Protein AF-A0A1X7SNG4-F1 (afdb_monomer_lite)

Secondary structure (DSSP, 8-state):
-------------------------PPPP------------------------------------------------------------EEEEEETTEEEEEE--SHHHHHHHHHHTTT-HHHHHHHHHH-TTTHHHHHHHHHHHHHHHHHHHHHS--GGG---HHHHHT--HHHHHHHHHHH-HHHHHHHHHHH--SS--TTHHHHHHHHHHHHHHHH-TT--HHHHHHHHHHHHTT--HHHHHHHGGGTSS--HHHHHHHHHHHHTTTTHHHHHHHHHHHHHHHHH-GGGGG--

Sequence (296 aa):
MIPSTYCIDSSIDSTHTPVTDDAVIPPSPYMISSTNFIDSSISSNTSCYTSTPTPIASVVPALSVCSQLLSCDSSVSANMAQSNVSPTVTVVRRSTKRTDVMNIHTPSRKRALSSFSRGNDMTAIRECFQNQKIRPNIIRKVGQLIRKEIKALSSSNSILKSKSSADLKQFRWNAIYDDLRDKAPFFLSIMESATKTRATRKNTCAVICLCTTILLKYRYRELNFVQKIISLILYASHASKEVFSRLMPLELVVSRSTVISLVDEFGKDHDALVKTWQSNITNSLALINPRFHLVL

Organism: Amphimedon queenslandica (NCBI:txid400682)

Radius of gyration: 34.71 Å; chains: 1; bounding box: 89×83×90 Å

pLDDT: mean 71.65, std 25.87, range [26.05, 96.62]

Foldseek 3Di:
DDDDDDDDDDDDDDDDDDDDDDDDDDDDDDDDDDDDDDDDDDDDDDDDDDDDDDDDDDDDDDDDDDDDDDDDDDDDDDDDDDDPPLDWDWDFDDDPVDTDIDTPPDPLCSQLVVCVVVVNNVRNVVSQCVDPVRVVVVVVVLVVLQVVLLVQCVVDPALLLDPDPVSLVVDDLVSLLVSCCVRPVSVLVVLCVVQDDPDDDPCSSVVSSQVVLLVSCVVPVSSLSQQLSVQLVCVVVVHDQVVQVVCVVSSNHDHVVVNVVSVVVVCPCVCVVVVVVVVVVVVVVCVVDVVVPPPD

Structure (mmCIF, N/CA/C/O backbone):
data_AF-A0A1X7SNG4-F1
#
_entry.id   AF-A0A1X7SNG4-F1
#
loop_
_atom_site.group_PDB
_atom_site.id
_atom_site.type_symbol
_atom_site.label_atom_id
_atom_site.label_alt_id
_atom_site.label_comp_id
_atom_site.label_asym_id
_atom_site.label_entity_id
_atom_site.label_seq_id
_atom_site.pdbx_PDB_ins_code
_atom_site.Cartn_x
_atom_site.Cartn_y
_atom_site.Cartn_z
_atom_site.occupancy
_atom_site.B_iso_or_equiv
_atom_site.auth_seq_id
_atom_site.auth_comp_id
_atom_site.auth_asym_id
_atom_site.auth_atom_id
_atom_site.pdbx_PDB_model_num
ATOM 1 N N . MET A 1 1 ? 4.606 44.992 41.885 1.00 46.81 1 MET A N 1
ATOM 2 C CA . MET A 1 1 ? 5.583 45.124 40.779 1.00 46.81 1 MET A CA 1
ATOM 3 C C . MET A 1 1 ? 4.872 44.857 39.460 1.00 46.81 1 MET A C 1
ATOM 5 O O . MET A 1 1 ? 3.935 44.071 39.450 1.00 46.81 1 MET A O 1
ATOM 9 N N . ILE A 1 2 ? 5.273 45.566 38.405 1.00 33.44 2 ILE A N 1
ATOM 10 C CA . ILE A 1 2 ? 4.671 45.685 37.058 1.00 33.44 2 ILE A CA 1
ATOM 11 C C . ILE A 1 2 ? 5.868 45.921 36.099 1.00 33.44 2 ILE A C 1
ATOM 13 O O . ILE A 1 2 ? 6.792 46.592 36.571 1.00 33.44 2 ILE A O 1
ATOM 17 N N . PRO A 1 3 ? 5.909 45.498 34.808 1.00 56.47 3 PRO A N 1
ATOM 18 C CA . PRO A 1 3 ? 5.082 44.540 34.039 1.00 56.47 3 PRO A CA 1
ATOM 19 C C . PRO A 1 3 ? 5.895 43.490 33.216 1.00 56.47 3 PRO A C 1
ATOM 21 O O . PRO A 1 3 ? 7.121 43.552 33.166 1.00 56.47 3 PRO A O 1
ATOM 24 N N . SER A 1 4 ? 5.197 42.582 32.505 1.00 36.56 4 SER A N 1
ATOM 25 C CA . SER A 1 4 ? 5.548 41.949 31.195 1.00 36.56 4 SER A CA 1
ATOM 26 C C . SER A 1 4 ? 4.396 41.002 30.766 1.00 36.56 4 SER A C 1
ATOM 28 O O . SER A 1 4 ? 3.980 40.212 31.609 1.00 36.56 4 SER A O 1
ATOM 30 N N . THR A 1 5 ? 3.776 40.935 29.571 1.00 41.03 5 THR A N 1
ATOM 31 C CA . THR A 1 5 ? 3.735 41.746 28.318 1.00 41.03 5 THR A CA 1
ATOM 32 C C . THR A 1 5 ? 5.031 41.905 27.509 1.00 41.03 5 THR A C 1
ATOM 34 O O . THR A 1 5 ? 6.037 42.280 28.091 1.00 41.03 5 THR A O 1
ATOM 37 N N . TYR A 1 6 ? 5.084 41.715 26.177 1.00 36.56 6 TYR A N 1
ATOM 38 C CA . TYR A 1 6 ? 4.094 41.294 25.150 1.00 36.56 6 TYR A CA 1
ATOM 39 C C . TYR A 1 6 ? 4.810 40.535 24.002 1.00 36.56 6 TYR A C 1
ATOM 41 O O . TYR A 1 6 ? 6.029 40.621 23.908 1.00 36.56 6 TYR A O 1
ATOM 49 N N . CYS A 1 7 ? 4.057 39.845 23.125 1.00 32.41 7 CYS A N 1
ATOM 50 C CA . CYS A 1 7 ? 4.212 39.918 21.653 1.00 32.41 7 CYS A CA 1
ATOM 51 C C . CYS A 1 7 ? 3.196 39.016 20.918 1.00 32.41 7 CYS A C 1
ATOM 53 O O . CYS A 1 7 ? 3.381 37.806 20.803 1.00 32.41 7 CYS A O 1
ATOM 55 N N . ILE A 1 8 ? 2.149 39.632 20.372 1.00 40.66 8 ILE A N 1
ATOM 56 C CA . ILE A 1 8 ? 1.436 39.180 19.170 1.00 40.66 8 ILE A CA 1
ATOM 57 C C . ILE A 1 8 ? 1.372 40.426 18.300 1.00 40.66 8 ILE A C 1
ATOM 59 O O . ILE A 1 8 ? 0.939 41.456 18.807 1.00 40.66 8 ILE A O 1
ATOM 63 N N . ASP A 1 9 ? 1.753 40.337 17.029 1.00 32.66 9 ASP A N 1
ATOM 64 C CA . ASP A 1 9 ? 1.303 41.334 16.066 1.00 32.66 9 ASP A CA 1
ATOM 65 C C . ASP A 1 9 ? 1.227 40.776 14.645 1.00 32.66 9 ASP A C 1
ATOM 67 O O . ASP A 1 9 ? 1.947 39.844 14.277 1.00 32.66 9 ASP A O 1
ATOM 71 N N . SER A 1 10 ? 0.309 41.335 13.863 1.00 38.06 10 SER A N 1
ATOM 72 C CA . SER A 1 10 ? 0.067 40.960 12.471 1.00 38.06 10 SER A CA 1
ATOM 73 C C . SER A 1 10 ? -0.681 42.083 11.764 1.00 38.06 10 SER A C 1
ATOM 75 O O . SER A 1 10 ? -1.818 42.387 12.127 1.00 38.06 10 SER A O 1
ATOM 77 N N . SER A 1 11 ? -0.081 42.676 10.734 1.00 34.94 11 SER A N 1
ATOM 78 C CA . SER A 1 11 ? -0.757 43.628 9.849 1.00 34.94 11 SER A CA 1
ATOM 79 C C . SER A 1 11 ? -0.100 43.688 8.473 1.00 34.94 11 SER A C 1
ATOM 81 O O . SER A 1 11 ? 1.038 43.261 8.282 1.00 34.94 11 SER A O 1
ATOM 83 N N . ILE A 1 12 ? -0.877 44.182 7.515 1.00 39.88 12 ILE A N 1
ATOM 84 C CA . ILE A 1 12 ? -0.602 44.269 6.081 1.00 39.88 12 ILE A CA 1
ATOM 85 C C . ILE A 1 12 ? -0.999 45.699 5.676 1.00 39.88 12 ILE A C 1
ATOM 87 O O . ILE A 1 12 ? -2.091 46.115 6.053 1.00 39.88 12 ILE A O 1
ATOM 91 N N . ASP A 1 13 ? -0.142 46.464 4.986 1.00 33.81 13 ASP A N 1
ATOM 92 C CA . ASP A 1 13 ? -0.270 46.761 3.538 1.00 33.81 13 ASP A CA 1
ATOM 93 C C . ASP A 1 13 ? 0.614 47.945 3.054 1.00 33.81 13 ASP A C 1
ATOM 95 O O . ASP A 1 13 ? 0.958 48.846 3.811 1.00 33.81 13 ASP A O 1
ATOM 99 N N . SER A 1 14 ? 0.904 47.945 1.747 1.00 36.47 14 SER A N 1
ATOM 100 C CA . SER A 1 14 ? 1.142 49.082 0.832 1.00 36.47 14 SER A CA 1
ATOM 101 C C . SER A 1 14 ? 2.141 50.217 1.163 1.00 36.47 14 SER A C 1
ATOM 103 O O . SER A 1 14 ? 1.908 51.021 2.060 1.00 36.47 14 SER A O 1
ATOM 105 N N . THR A 1 15 ? 3.134 50.440 0.276 1.00 34.66 15 THR A N 1
ATOM 106 C CA . THR A 1 15 ? 3.262 51.696 -0.529 1.00 34.66 15 THR A CA 1
ATOM 107 C C . THR A 1 15 ? 4.381 51.676 -1.607 1.00 34.66 15 THR A C 1
ATOM 109 O O . THR A 1 15 ? 5.566 51.674 -1.310 1.00 34.66 15 THR A O 1
ATOM 112 N N . HIS A 1 16 ? 3.966 51.696 -2.881 1.00 32.09 16 HIS A N 1
ATOM 113 C CA . HIS A 1 16 ? 4.491 52.466 -4.036 1.00 32.09 16 HIS A CA 1
ATOM 114 C C . HIS A 1 16 ? 6.012 52.768 -4.292 1.00 32.09 16 HIS A C 1
ATOM 116 O O . HIS A 1 16 ? 6.534 53.749 -3.778 1.00 32.09 16 HIS A O 1
ATOM 122 N N . THR A 1 17 ? 6.571 52.136 -5.356 1.00 34.34 17 THR A N 1
ATOM 123 C CA . THR A 1 17 ? 7.351 52.729 -6.512 1.00 34.34 17 THR A CA 1
ATOM 124 C C . THR A 1 17 ? 8.714 53.465 -6.330 1.00 34.34 17 THR A C 1
ATOM 126 O O . THR A 1 17 ? 8.984 53.933 -5.232 1.00 34.34 17 THR A O 1
ATOM 129 N N . PRO A 1 18 ? 9.522 53.747 -7.405 1.00 44.16 18 PRO A N 1
ATOM 130 C CA . PRO A 1 18 ? 9.640 53.166 -8.778 1.00 44.16 18 PRO A CA 1
ATOM 131 C C . PRO A 1 18 ? 11.115 52.983 -9.311 1.00 44.16 18 PRO A C 1
ATOM 133 O O . PRO A 1 18 ? 12.071 53.203 -8.579 1.00 44.16 18 PRO A O 1
ATOM 136 N N . VAL A 1 19 ? 11.260 52.721 -10.632 1.00 35.59 19 VAL A N 1
ATOM 137 C CA . VAL A 1 19 ? 12.435 52.952 -11.540 1.00 35.59 19 VAL A CA 1
ATOM 138 C C . VAL A 1 19 ? 13.465 51.804 -11.750 1.00 35.59 19 VAL A C 1
ATOM 140 O O . VAL A 1 19 ? 13.604 50.907 -10.932 1.00 35.59 19 VAL A O 1
ATOM 143 N N . THR A 1 20 ? 14.052 51.848 -12.957 1.00 35.25 20 THR A N 1
ATOM 144 C CA . THR A 1 20 ? 14.817 50.941 -13.856 1.00 35.25 20 THR A CA 1
ATOM 145 C C . THR A 1 20 ? 16.095 50.272 -13.270 1.00 35.25 20 THR A C 1
ATOM 147 O O . THR A 1 20 ? 16.438 50.521 -12.122 1.00 35.25 20 THR A O 1
ATOM 150 N N . ASP A 1 21 ? 16.776 49.290 -13.897 1.00 33.88 21 ASP A N 1
ATOM 151 C CA . ASP A 1 21 ? 17.427 49.272 -15.236 1.00 33.88 21 ASP A CA 1
ATOM 152 C C . ASP A 1 21 ? 17.464 47.901 -15.960 1.00 33.88 21 ASP A C 1
ATOM 154 O O . ASP A 1 21 ? 17.181 46.847 -15.389 1.00 33.88 21 ASP A O 1
ATOM 158 N N . ASP A 1 22 ? 17.822 47.945 -17.252 1.00 34.44 22 ASP A N 1
ATOM 159 C CA . ASP A 1 22 ? 17.910 46.815 -18.188 1.00 34.44 22 ASP A CA 1
ATOM 160 C C . ASP A 1 22 ? 19.100 45.862 -17.955 1.00 34.44 22 ASP A C 1
ATOM 162 O O . ASP A 1 22 ? 20.226 46.279 -17.682 1.00 34.44 22 ASP A O 1
ATOM 166 N N . ALA A 1 23 ? 18.883 44.567 -18.216 1.00 38.81 23 ALA A N 1
ATOM 167 C CA . ALA A 1 23 ? 19.946 43.564 -18.343 1.00 38.81 23 ALA A CA 1
ATOM 168 C C . ALA A 1 23 ? 19.611 42.526 -19.435 1.00 38.81 23 ALA A C 1
ATOM 170 O O . ALA A 1 23 ? 18.948 41.517 -19.191 1.00 38.81 23 ALA A O 1
ATOM 171 N N . VAL A 1 24 ? 20.079 42.774 -20.663 1.00 44.06 24 VAL A N 1
ATOM 172 C CA . VAL A 1 24 ? 19.885 41.881 -21.820 1.00 44.06 24 VAL A CA 1
ATOM 173 C C . VAL A 1 24 ? 20.758 40.626 -21.699 1.00 44.06 24 VAL A C 1
ATOM 175 O O . VAL A 1 24 ? 21.979 40.727 -21.594 1.00 44.06 24 VAL A O 1
ATOM 178 N N . ILE A 1 25 ? 20.151 39.438 -21.801 1.00 43.16 25 ILE A N 1
ATOM 179 C CA . ILE A 1 25 ? 20.848 38.144 -21.931 1.00 43.16 25 ILE A CA 1
ATOM 180 C C . ILE A 1 25 ? 20.212 37.356 -23.103 1.00 43.16 25 ILE A C 1
ATOM 182 O O . ILE A 1 25 ? 18.984 37.308 -23.194 1.00 43.16 25 ILE A O 1
ATOM 186 N N . PRO A 1 26 ? 21.007 36.792 -24.040 1.00 55.50 26 PRO A N 1
ATOM 187 C CA . PRO A 1 26 ? 20.518 36.330 -25.347 1.00 55.50 26 PRO A CA 1
ATOM 188 C C . PRO A 1 26 ? 19.789 34.967 -25.335 1.00 55.50 26 PRO A C 1
ATOM 190 O O . PRO A 1 26 ? 19.957 34.173 -24.407 1.00 55.50 26 PRO A O 1
ATOM 193 N N . PRO A 1 27 ? 19.002 34.658 -26.389 1.00 44.41 27 PRO A N 1
ATOM 194 C CA . PRO A 1 27 ? 18.243 33.413 -26.498 1.00 44.41 27 PRO A CA 1
ATOM 195 C C . PRO A 1 27 ? 19.115 32.180 -26.784 1.00 44.41 27 PRO A C 1
ATOM 197 O O . PRO A 1 27 ? 20.125 32.243 -27.484 1.00 44.41 27 PRO A O 1
ATOM 200 N N . SER A 1 28 ? 18.655 31.022 -26.302 1.00 40.22 28 SER A N 1
ATOM 201 C CA . SER A 1 28 ? 19.253 29.715 -26.594 1.00 40.22 28 SER A CA 1
ATOM 202 C C . SER A 1 28 ? 18.961 29.268 -28.034 1.00 40.22 28 SER A C 1
ATOM 204 O O . SER A 1 28 ? 17.788 29.198 -28.411 1.00 40.22 28 SER A O 1
ATOM 206 N N . PRO A 1 29 ? 19.966 28.840 -28.816 1.00 46.16 29 PRO A N 1
ATOM 207 C CA . PRO A 1 29 ? 19.733 28.003 -29.983 1.00 46.16 29 PRO A CA 1
ATOM 208 C C . PRO A 1 29 ? 19.466 26.555 -29.542 1.00 46.16 29 PRO A C 1
ATOM 210 O O . PRO A 1 29 ? 20.166 26.034 -28.680 1.00 46.16 29 PRO A O 1
ATOM 213 N N . TYR A 1 30 ? 18.430 25.927 -30.101 1.00 44.03 30 TYR A N 1
ATOM 214 C CA . TYR A 1 30 ? 18.489 24.632 -30.805 1.00 44.03 30 TYR A CA 1
ATOM 215 C C . TYR A 1 30 ? 17.067 24.167 -31.146 1.00 44.03 30 TYR A C 1
ATOM 217 O O . TYR A 1 30 ? 16.412 23.446 -30.397 1.00 44.03 30 TYR A O 1
ATOM 225 N N . MET A 1 31 ? 16.596 24.586 -32.322 1.00 33.78 31 MET A N 1
ATOM 226 C CA . MET A 1 31 ? 15.463 23.951 -32.993 1.00 33.78 31 MET A CA 1
ATOM 227 C C . MET A 1 31 ? 15.898 22.583 -33.526 1.00 33.78 31 MET A C 1
ATOM 229 O O . MET A 1 31 ? 16.783 22.522 -34.375 1.00 33.78 31 MET A O 1
ATOM 233 N N . ILE A 1 32 ? 15.216 21.512 -33.120 1.00 37.44 32 ILE A N 1
ATOM 234 C CA . ILE A 1 32 ? 15.014 20.339 -33.979 1.00 37.44 32 ILE A CA 1
ATOM 235 C C . ILE A 1 32 ? 13.522 20.017 -33.939 1.00 37.44 32 ILE A C 1
ATOM 237 O O . ILE A 1 32 ? 12.986 19.635 -32.902 1.00 37.44 32 ILE A O 1
ATOM 241 N N . SER A 1 33 ? 12.856 20.206 -35.076 1.00 31.88 33 SER A N 1
ATOM 242 C CA . SER A 1 33 ? 11.474 19.784 -35.284 1.00 31.88 33 SER A CA 1
ATOM 243 C C . SER A 1 33 ? 11.464 18.406 -35.936 1.00 31.88 33 SER A C 1
ATOM 245 O O . SER A 1 33 ? 12.112 18.221 -36.964 1.00 31.88 33 SER A O 1
ATOM 247 N N . SER A 1 34 ? 10.694 17.480 -35.367 1.00 32.62 34 SER A N 1
ATOM 248 C CA . SER A 1 34 ? 10.270 16.235 -36.014 1.00 32.62 34 SER A CA 1
ATOM 249 C C . SER A 1 34 ? 8.825 15.958 -35.609 1.00 32.62 34 SER A C 1
ATOM 251 O O . SER A 1 34 ? 8.517 15.854 -34.423 1.00 32.62 34 SER A O 1
ATOM 253 N N . THR A 1 35 ? 7.934 15.893 -36.594 1.00 35.06 35 THR A N 1
ATOM 254 C CA . THR A 1 35 ? 6.488 15.700 -36.412 1.00 35.06 35 THR A CA 1
ATOM 255 C C . THR A 1 35 ? 6.101 14.213 -36.434 1.00 35.06 35 THR A C 1
ATOM 257 O O . THR A 1 35 ? 6.964 13.343 -36.520 1.00 35.06 35 THR A O 1
ATOM 260 N N . ASN A 1 36 ? 4.785 13.949 -36.445 1.00 34.47 36 ASN A N 1
ATOM 261 C CA . ASN A 1 36 ? 4.114 12.650 -36.632 1.00 34.47 36 ASN A CA 1
ATOM 262 C C . ASN A 1 36 ? 3.916 11.907 -35.291 1.00 34.47 36 ASN A C 1
ATOM 264 O O . ASN A 1 36 ? 4.833 11.271 -34.787 1.00 34.47 36 ASN A O 1
ATOM 268 N N . PHE A 1 37 ? 2.798 12.050 -34.567 1.00 28.73 37 PHE A N 1
ATOM 269 C CA . PHE A 1 37 ? 1.370 11.986 -34.948 1.00 28.73 37 PHE A CA 1
ATOM 270 C C . PHE A 1 37 ? 0.901 10.555 -35.271 1.00 28.73 37 PHE A C 1
ATOM 272 O O . PHE A 1 37 ? 0.967 10.116 -36.416 1.00 28.73 37 PHE A O 1
ATOM 279 N N . ILE A 1 38 ? 0.359 9.869 -34.259 1.00 34.81 38 ILE A N 1
ATOM 280 C CA . ILE A 1 38 ? -0.672 8.832 -34.415 1.00 34.81 38 ILE A CA 1
ATOM 281 C C . ILE A 1 38 ? -1.750 9.100 -33.360 1.00 34.81 38 ILE A C 1
ATOM 283 O O . ILE A 1 38 ? -1.487 9.021 -32.160 1.00 34.81 38 ILE A O 1
ATOM 287 N N . ASP A 1 39 ? -2.963 9.399 -33.819 1.00 28.78 39 ASP A N 1
ATOM 288 C CA . ASP A 1 39 ? -4.169 9.404 -32.992 1.00 28.78 39 ASP A CA 1
ATOM 289 C C . ASP A 1 39 ? -4.585 7.968 -32.634 1.00 28.78 39 ASP A C 1
ATOM 291 O O . ASP A 1 39 ? -4.575 7.074 -33.480 1.00 28.78 39 ASP A O 1
ATOM 295 N N . SER A 1 40 ? -5.033 7.747 -31.397 1.00 33.00 40 SER A N 1
ATOM 296 C CA . SER A 1 40 ? -5.878 6.588 -31.059 1.00 33.00 40 SER A CA 1
ATOM 297 C C . SER A 1 40 ? -6.891 6.965 -29.978 1.00 33.00 40 SER A C 1
ATOM 299 O O . SER A 1 40 ? -6.707 6.805 -28.773 1.00 33.00 40 SER A O 1
ATOM 30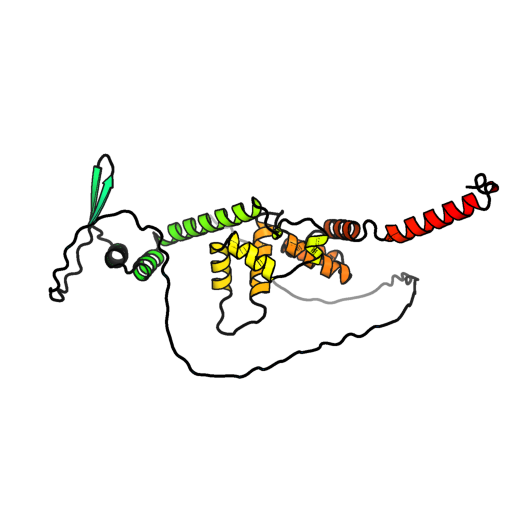1 N N . SER A 1 41 ? -7.973 7.529 -30.496 1.00 30.30 41 SER A N 1
ATOM 302 C CA . SER A 1 41 ? -9.218 7.933 -29.857 1.00 30.30 41 SER A CA 1
ATOM 303 C C . SER A 1 41 ? -9.756 7.018 -28.747 1.00 30.30 41 SER A C 1
ATOM 305 O O . SER A 1 41 ? -9.687 5.789 -28.779 1.00 30.30 41 SER A O 1
ATOM 307 N N . ILE A 1 42 ? -10.419 7.666 -27.786 1.00 34.06 42 ILE A N 1
ATOM 308 C CA . ILE A 1 42 ? -11.292 7.040 -26.788 1.00 34.06 42 ILE A CA 1
ATOM 309 C C . ILE A 1 42 ? -12.371 6.209 -27.500 1.00 34.06 42 ILE A C 1
ATOM 311 O O . ILE A 1 42 ? -13.122 6.751 -28.308 1.00 34.06 42 ILE A O 1
ATOM 315 N N . SER A 1 43 ? -12.522 4.934 -27.127 1.00 28.89 43 SER A N 1
ATOM 316 C CA . SER A 1 43 ? -13.684 4.120 -27.505 1.00 28.89 43 SER A CA 1
ATOM 317 C C . SER A 1 43 ? -14.413 3.589 -26.271 1.00 28.89 43 SER A C 1
ATOM 319 O O . SER A 1 43 ? -13.842 2.904 -25.419 1.00 28.89 43 SER A O 1
ATOM 321 N N . SER A 1 44 ? -15.694 3.935 -26.161 1.00 30.78 44 SER A N 1
ATOM 322 C CA . SER A 1 44 ? -16.573 3.565 -25.054 1.00 30.78 44 SER A CA 1
ATOM 323 C C . SER A 1 44 ? -17.436 2.351 -25.407 1.00 30.78 44 SER A C 1
ATOM 325 O O . SER A 1 44 ? -18.541 2.505 -25.931 1.00 30.78 44 SER A O 1
ATOM 327 N N . ASN A 1 45 ? -16.982 1.145 -25.060 1.00 29.12 45 ASN A N 1
ATOM 328 C CA . ASN A 1 45 ? -17.799 -0.061 -25.214 1.00 29.12 45 ASN A CA 1
ATOM 329 C C . ASN A 1 45 ? -18.849 -0.180 -24.100 1.00 29.12 45 ASN A C 1
ATOM 331 O O . ASN A 1 45 ? -18.632 -0.795 -23.056 1.00 29.12 45 ASN A O 1
ATOM 335 N N . THR A 1 46 ? -20.021 0.394 -24.367 1.00 28.94 46 THR A N 1
ATOM 336 C CA . THR A 1 46 ? -21.268 0.040 -23.680 1.00 28.94 46 THR A CA 1
ATOM 337 C C . THR A 1 46 ? -21.814 -1.233 -24.324 1.00 28.94 46 THR A C 1
ATOM 339 O O . THR A 1 46 ? -22.074 -1.239 -25.523 1.00 28.94 46 THR A O 1
ATOM 342 N N . SER A 1 47 ? -22.007 -2.305 -23.555 1.00 29.34 47 SER A N 1
ATOM 343 C CA . SER A 1 47 ? -22.687 -3.515 -24.031 1.00 29.34 47 SER A CA 1
ATOM 344 C C . SER A 1 47 ? -23.730 -3.938 -23.005 1.00 29.34 47 SER A C 1
ATOM 346 O O . SER A 1 47 ? -23.402 -4.279 -21.869 1.00 29.34 47 SER A O 1
ATOM 348 N N . CYS A 1 48 ? -24.997 -3.840 -23.398 1.00 26.20 48 CYS A N 1
ATOM 349 C CA . CYS A 1 48 ? -26.140 -4.197 -22.571 1.00 26.20 48 CYS A CA 1
ATOM 350 C C . CYS A 1 48 ? -26.550 -5.639 -22.870 1.00 26.20 48 CYS A C 1
ATOM 352 O O . CYS A 1 48 ? -26.796 -5.967 -24.027 1.00 26.20 48 CYS A O 1
ATOM 354 N N . TYR A 1 49 ? -26.725 -6.458 -21.833 1.00 29.33 49 TYR A N 1
ATOM 355 C CA . TYR A 1 49 ? -27.462 -7.715 -21.935 1.00 29.33 49 TYR A CA 1
ATOM 356 C C . TYR A 1 49 ? -28.535 -7.766 -20.853 1.00 29.33 49 TYR A C 1
ATOM 358 O O . TYR A 1 49 ? -28.245 -7.716 -19.659 1.00 29.33 49 TYR A O 1
ATOM 366 N N . THR A 1 50 ? -29.788 -7.834 -21.295 1.00 26.95 50 THR A N 1
ATOM 367 C CA . THR A 1 50 ? -30.983 -7.934 -20.456 1.00 26.95 50 THR A CA 1
ATOM 368 C C . THR A 1 50 ? -31.648 -9.283 -20.685 1.00 26.95 50 THR A C 1
ATOM 370 O O . THR A 1 50 ? -32.197 -9.516 -21.761 1.00 26.95 50 THR A O 1
ATOM 373 N N . SER A 1 51 ? -31.649 -10.151 -19.676 1.00 28.62 51 SER A N 1
ATOM 374 C CA . SER A 1 51 ? -32.485 -11.353 -19.661 1.00 28.62 51 SER A CA 1
ATOM 375 C C . SER A 1 51 ? -32.849 -11.765 -18.231 1.00 28.62 51 SER A C 1
ATOM 377 O O . SER A 1 51 ? -32.014 -11.822 -17.330 1.00 28.62 51 SER A O 1
ATOM 379 N N . THR A 1 52 ? -34.137 -12.024 -18.037 1.00 30.80 52 THR A N 1
ATOM 380 C CA . THR A 1 52 ? -34.820 -12.421 -16.797 1.00 30.80 52 THR A CA 1
ATOM 381 C C . THR A 1 52 ? -36.125 -13.131 -17.198 1.00 30.80 52 THR A C 1
ATOM 383 O O . THR A 1 52 ? -36.603 -12.881 -18.306 1.00 30.80 52 THR A O 1
ATOM 386 N N . PRO A 1 53 ? -36.800 -13.904 -16.320 1.00 45.19 53 PRO A N 1
ATOM 387 C CA . PRO A 1 53 ? -36.346 -14.582 -15.092 1.00 45.19 53 PRO A CA 1
ATOM 388 C C . PRO A 1 53 ? -36.846 -16.064 -15.013 1.00 45.19 53 PRO A C 1
ATOM 390 O O . PRO A 1 53 ? -37.255 -16.644 -16.013 1.00 45.19 53 PRO A O 1
ATOM 393 N N . THR A 1 54 ? -36.941 -16.613 -13.786 1.00 33.28 54 THR A N 1
ATOM 394 C CA . THR A 1 54 ? -37.717 -17.817 -13.358 1.00 33.28 54 THR A CA 1
ATOM 395 C C . THR A 1 54 ? -36.951 -19.182 -13.384 1.00 33.28 54 THR A C 1
ATOM 397 O O . THR A 1 54 ? -35.812 -19.191 -13.842 1.00 33.28 54 THR A O 1
ATOM 400 N N . PRO A 1 55 ? -37.394 -20.251 -12.661 1.00 38.00 55 PRO A N 1
ATOM 401 C CA . PRO A 1 55 ? -36.718 -20.628 -11.400 1.00 38.00 55 PRO A CA 1
ATOM 402 C C . PRO A 1 55 ? -36.596 -22.166 -11.135 1.00 38.00 55 PRO A C 1
ATOM 404 O O . PRO A 1 55 ? -36.792 -22.963 -12.044 1.00 38.00 55 PRO A O 1
ATOM 407 N N . ILE A 1 56 ? -36.394 -22.545 -9.852 1.00 27.27 56 ILE A N 1
ATOM 408 C CA . ILE A 1 56 ? -36.649 -23.851 -9.162 1.00 27.27 56 ILE A CA 1
ATOM 409 C C . ILE A 1 56 ? -35.392 -24.626 -8.691 1.00 27.27 56 ILE A C 1
ATOM 411 O O . ILE A 1 56 ? -34.413 -24.731 -9.414 1.00 27.27 56 ILE A O 1
ATOM 415 N N . ALA A 1 57 ? -35.499 -25.192 -7.471 1.00 26.05 57 ALA A N 1
ATOM 416 C CA . ALA A 1 57 ? -34.604 -26.128 -6.752 1.00 26.05 57 ALA A CA 1
ATOM 417 C C . ALA A 1 57 ? -33.145 -25.658 -6.497 1.00 26.05 57 ALA A C 1
ATOM 419 O O . ALA A 1 57 ? -32.436 -25.240 -7.396 1.00 26.05 57 ALA A O 1
ATOM 420 N N . SER A 1 58 ? -32.629 -25.589 -5.263 1.00 27.44 58 SER A N 1
ATOM 421 C CA . SER A 1 58 ? -32.557 -26.587 -4.172 1.00 27.44 58 SER A CA 1
ATOM 422 C C . SER A 1 58 ? -31.555 -27.722 -4.418 1.00 27.44 58 SER A C 1
ATOM 424 O O . SER A 1 58 ? -31.881 -28.694 -5.088 1.00 27.44 58 SER A O 1
ATOM 426 N N . VAL A 1 59 ? -30.373 -27.609 -3.798 1.00 29.88 59 VAL A N 1
ATOM 427 C CA . VAL A 1 59 ? -29.659 -28.664 -3.043 1.00 29.88 59 VAL A CA 1
ATOM 428 C C . VAL A 1 59 ? -28.500 -28.001 -2.278 1.00 29.88 59 VAL A C 1
ATOM 430 O O . VAL A 1 59 ? -27.868 -27.077 -2.786 1.00 29.88 59 VAL A O 1
ATOM 433 N N . VAL A 1 60 ? -28.220 -28.459 -1.053 1.00 33.47 60 VAL A N 1
ATOM 434 C CA . VAL A 1 60 ? -27.092 -28.000 -0.219 1.00 33.47 60 VAL A CA 1
ATOM 435 C C . VAL A 1 60 ? -26.252 -29.207 0.209 1.00 33.47 60 VAL A C 1
ATOM 437 O O . VAL A 1 60 ? -26.810 -30.130 0.800 1.00 33.47 60 VAL A O 1
ATOM 440 N N . PRO A 1 61 ? -24.924 -29.195 0.002 1.00 34.81 61 PRO A N 1
ATOM 441 C CA . PRO A 1 61 ? -23.984 -30.033 0.741 1.00 34.81 61 PRO A CA 1
ATOM 442 C C . PRO A 1 61 ? -23.312 -29.233 1.874 1.00 34.81 61 PRO A C 1
ATOM 444 O O . PRO A 1 61 ? -22.928 -28.078 1.691 1.00 34.81 61 PRO A O 1
ATOM 447 N N . ALA A 1 62 ? -23.155 -29.844 3.051 1.00 26.53 62 ALA A N 1
ATOM 448 C CA . ALA A 1 62 ? -22.607 -29.191 4.242 1.00 26.53 62 ALA A CA 1
ATOM 449 C C . ALA A 1 62 ? -21.189 -29.679 4.596 1.00 26.53 62 ALA A C 1
ATOM 451 O O . ALA A 1 62 ? -20.928 -30.879 4.634 1.00 26.53 62 ALA A O 1
ATOM 452 N N . LEU A 1 63 ? -20.307 -28.737 4.947 1.00 26.72 63 LEU A N 1
ATOM 453 C CA . LEU A 1 63 ? -19.010 -28.942 5.609 1.00 26.72 63 LEU A CA 1
ATOM 454 C C . LEU A 1 63 ? -18.888 -27.818 6.660 1.00 26.72 63 LEU A C 1
ATOM 456 O O . LEU A 1 63 ? -18.814 -26.655 6.281 1.00 26.72 63 LEU A O 1
ATOM 460 N N . SER A 1 64 ? -19.058 -28.019 7.971 1.00 28.28 64 SER A N 1
ATOM 461 C CA . SER A 1 64 ? -18.535 -29.048 8.891 1.00 28.28 64 SER A CA 1
ATOM 462 C C . SER A 1 64 ? -17.048 -28.868 9.226 1.00 28.28 64 SER A C 1
ATOM 464 O O . SER A 1 64 ? -16.189 -29.569 8.698 1.00 28.28 64 SER A O 1
ATOM 466 N N . VAL A 1 65 ? -16.754 -27.930 10.139 1.00 28.42 65 VAL A N 1
ATOM 467 C CA . VAL A 1 65 ? -15.501 -27.875 10.916 1.00 28.42 65 VAL A CA 1
ATOM 468 C C . VAL A 1 65 ? -15.828 -27.516 12.373 1.00 28.42 65 VAL A C 1
ATOM 470 O O . VAL A 1 65 ? -16.642 -26.636 12.638 1.00 28.42 65 VAL A O 1
ATOM 473 N N . CYS A 1 66 ? -15.201 -28.240 13.300 1.00 26.20 66 CYS A N 1
ATOM 474 C CA . CYS A 1 66 ? -15.453 -28.317 14.741 1.00 26.20 66 CYS A CA 1
ATOM 475 C C . CYS A 1 66 ? -15.742 -27.013 15.515 1.00 26.20 66 CYS A C 1
ATOM 477 O O . CYS A 1 66 ? -14.943 -26.078 15.508 1.00 26.20 66 CYS A O 1
ATOM 479 N N . SER A 1 67 ? -16.766 -27.082 16.375 1.00 28.70 67 SER A N 1
ATOM 480 C CA . SER A 1 67 ? -16.915 -26.247 17.577 1.00 28.70 67 SER A CA 1
ATOM 481 C C . SER A 1 67 ? -16.645 -27.084 18.834 1.00 28.70 67 SER A C 1
ATOM 483 O O . SER A 1 67 ? -17.430 -27.970 19.164 1.00 28.70 67 SER A O 1
ATOM 485 N N . GLN A 1 68 ? -15.551 -26.801 19.546 1.00 29.83 68 GLN A N 1
ATOM 486 C CA . GLN A 1 68 ? -15.188 -27.376 20.853 1.00 29.83 68 GLN A CA 1
ATOM 487 C C . GLN A 1 68 ? -14.362 -26.332 21.636 1.00 29.83 68 GLN A C 1
ATOM 489 O O . GLN A 1 68 ? -13.516 -25.677 21.035 1.00 29.83 68 GLN A O 1
ATOM 494 N N . LEU A 1 69 ? -14.521 -26.097 22.944 1.00 29.39 69 LEU A N 1
ATOM 495 C CA . LEU A 1 69 ? -15.533 -26.552 23.909 1.00 29.39 69 LEU A CA 1
ATOM 496 C C . LEU A 1 69 ? -16.049 -25.349 24.718 1.00 29.39 69 LEU A C 1
ATOM 498 O O . LEU A 1 69 ? -15.289 -24.413 24.959 1.00 29.39 69 LEU A O 1
ATOM 502 N N . LEU A 1 70 ? -17.273 -25.452 25.249 1.00 29.92 70 LEU A N 1
ATOM 503 C CA . LEU A 1 70 ? -17.601 -25.087 26.639 1.00 29.92 70 LEU A CA 1
ATOM 504 C C . LEU A 1 70 ? -19.030 -25.552 26.962 1.00 29.92 70 LEU A C 1
ATOM 506 O O . LEU A 1 70 ? -20.003 -24.896 26.596 1.00 29.92 70 LEU A O 1
ATOM 510 N N . SER A 1 71 ? -19.155 -26.704 27.623 1.00 26.97 71 SER A N 1
ATOM 511 C CA . SER A 1 71 ? -20.451 -27.241 28.049 1.00 26.97 71 SER A CA 1
ATOM 512 C C . SER A 1 71 ? -21.009 -26.429 29.217 1.00 26.97 71 SER A C 1
ATOM 514 O O . SER A 1 71 ? -20.396 -26.369 30.282 1.00 26.97 71 SER A O 1
ATOM 516 N N . CYS A 1 72 ? -22.183 -25.836 29.016 1.00 28.55 72 CYS A N 1
ATOM 517 C CA . CYS A 1 72 ? -22.962 -25.154 30.044 1.00 28.55 72 CYS A CA 1
ATOM 518 C C . CYS A 1 72 ? -24.407 -25.653 29.957 1.00 28.55 72 CYS A C 1
ATOM 520 O O . CYS A 1 72 ? -25.226 -25.047 29.264 1.00 28.55 72 CYS A O 1
ATOM 522 N N . ASP A 1 73 ? -24.716 -26.761 30.630 1.00 28.19 73 ASP A N 1
ATOM 523 C CA . ASP A 1 73 ? -26.088 -27.261 30.698 1.00 28.19 73 ASP A CA 1
ATOM 524 C C . ASP A 1 73 ? -27.003 -26.220 31.352 1.00 28.19 73 ASP A C 1
ATOM 526 O O . ASP A 1 73 ? -26.726 -25.680 32.426 1.00 28.19 73 ASP A O 1
ATOM 530 N N . SER A 1 74 ? -28.095 -25.893 30.670 1.00 31.89 74 SER A N 1
ATOM 531 C CA . SER A 1 74 ? -29.134 -24.981 31.148 1.00 31.89 74 SER A CA 1
ATOM 532 C C . SER A 1 74 ? -30.424 -25.322 30.417 1.00 31.89 74 SER A C 1
ATOM 534 O O . SER A 1 74 ? -30.692 -24.829 29.321 1.00 31.89 74 SER A O 1
ATOM 536 N N . SER A 1 75 ? -31.198 -26.228 31.011 1.00 31.19 75 SER A N 1
ATOM 537 C CA . SER A 1 75 ? -32.490 -26.662 30.491 1.00 31.19 75 SER A CA 1
ATOM 538 C C . SER A 1 75 ? -33.451 -25.477 30.377 1.00 31.19 75 SER A C 1
ATOM 540 O O . SER A 1 75 ? -33.695 -24.742 31.335 1.00 31.19 75 SER A O 1
ATOM 542 N N . VAL A 1 76 ? -34.011 -25.283 29.182 1.00 34.84 76 VAL A N 1
ATOM 543 C CA . VAL A 1 76 ? -34.986 -24.218 28.936 1.00 34.84 76 VAL A CA 1
ATOM 544 C C . VAL A 1 76 ? -36.327 -24.623 29.539 1.00 34.84 76 VAL A C 1
ATOM 546 O O . VAL A 1 76 ? -37.012 -25.491 29.007 1.00 34.84 76 VAL A O 1
ATOM 549 N N . SER A 1 77 ? -36.729 -23.940 30.609 1.00 29.42 77 SER A N 1
ATOM 550 C CA . SER A 1 77 ? -38.137 -23.826 30.988 1.00 29.42 77 SER A CA 1
ATOM 551 C C . SER A 1 77 ? -38.605 -22.411 30.663 1.00 29.42 77 SER A C 1
ATOM 553 O O . SER A 1 77 ? -38.150 -21.435 31.261 1.00 29.42 77 SER A O 1
ATOM 555 N N . ALA A 1 78 ? -39.467 -22.286 29.657 1.00 42.78 78 ALA A N 1
ATOM 556 C CA . ALA A 1 78 ? -40.043 -21.008 29.267 1.00 42.78 78 ALA A CA 1
ATOM 557 C C . ALA A 1 78 ? -41.270 -20.712 30.137 1.00 42.78 78 ALA A C 1
ATOM 559 O O . ALA A 1 78 ? -42.242 -21.453 30.054 1.00 42.78 78 ALA A O 1
ATOM 560 N N . ASN A 1 79 ? -41.201 -19.652 30.956 1.00 40.62 79 ASN A N 1
ATOM 561 C CA . ASN A 1 79 ? -42.311 -18.801 31.431 1.00 40.62 79 ASN A CA 1
ATOM 562 C C . ASN A 1 79 ? -41.867 -17.984 32.660 1.00 40.62 79 ASN A C 1
ATOM 564 O O . ASN A 1 79 ? -41.830 -18.510 33.767 1.00 40.62 79 ASN A O 1
ATOM 568 N N . MET A 1 80 ? -41.614 -16.681 32.499 1.00 34.16 80 MET A N 1
ATOM 569 C CA . MET A 1 80 ? -41.736 -15.702 33.592 1.00 34.16 80 MET A CA 1
ATOM 570 C C . MET A 1 80 ? -42.187 -14.346 33.043 1.00 34.16 80 MET A C 1
ATOM 572 O O . MET A 1 80 ? -41.803 -13.944 31.945 1.00 34.16 80 MET A O 1
ATOM 576 N N . ALA A 1 81 ? -43.008 -13.644 33.825 1.00 34.22 81 ALA A N 1
ATOM 577 C CA . ALA A 1 81 ? -43.536 -12.329 33.483 1.00 34.22 81 ALA A CA 1
ATOM 578 C C . ALA A 1 81 ? -42.443 -11.244 33.433 1.00 34.22 81 ALA A C 1
ATOM 580 O O . ALA A 1 81 ? -41.374 -11.373 34.034 1.00 34.22 81 ALA A O 1
ATOM 581 N N . GLN A 1 82 ? -42.746 -10.130 32.760 1.00 36.25 82 GLN A N 1
ATOM 582 C CA . GLN A 1 82 ? -41.895 -8.939 32.735 1.00 36.25 82 GLN A CA 1
ATOM 583 C C . GLN A 1 82 ? -41.867 -8.260 34.115 1.00 36.25 82 GLN A C 1
ATOM 585 O O . GLN A 1 82 ? -42.646 -7.349 34.391 1.00 36.25 82 GLN A O 1
ATOM 590 N N . SER A 1 83 ? -40.959 -8.682 34.996 1.00 37.78 83 SER A N 1
ATOM 591 C CA . SER A 1 83 ? -40.660 -7.915 36.205 1.00 37.78 83 SER A CA 1
ATOM 592 C C . SER A 1 83 ? -39.790 -6.705 35.844 1.00 37.78 83 SER A C 1
ATOM 594 O O . SER A 1 83 ? -38.770 -6.819 35.163 1.00 37.78 83 SER A O 1
ATOM 596 N N . ASN A 1 84 ? -40.166 -5.519 36.327 1.00 39.69 84 ASN A N 1
ATOM 597 C CA . ASN A 1 84 ? -39.431 -4.271 36.070 1.00 39.69 84 ASN A CA 1
ATOM 598 C C . ASN A 1 84 ? -38.106 -4.159 36.864 1.00 39.69 84 ASN A C 1
ATOM 600 O O . ASN A 1 84 ? -37.496 -3.092 36.947 1.00 39.69 84 ASN A O 1
ATOM 604 N N . VAL A 1 85 ? -37.634 -5.262 37.455 1.00 49.44 85 VAL A N 1
ATOM 605 C CA . VAL A 1 85 ? -36.429 -5.311 38.288 1.00 49.44 85 VAL A CA 1
ATOM 606 C C . VAL A 1 85 ? -35.207 -5.528 37.397 1.00 49.44 85 VAL A C 1
ATOM 608 O O . VAL A 1 85 ? -34.895 -6.643 36.990 1.00 49.44 85 VAL A O 1
ATOM 611 N N . SER A 1 86 ? -34.492 -4.441 37.090 1.00 46.69 86 SER A N 1
ATOM 612 C CA . SER A 1 86 ? -33.251 -4.473 36.300 1.00 46.69 86 SER A CA 1
ATOM 613 C C . SER A 1 86 ? -32.238 -5.466 36.909 1.00 46.69 86 SER A C 1
ATOM 615 O O . SER A 1 86 ? -31.667 -5.154 37.961 1.00 46.69 86 SER A O 1
ATOM 617 N N . PRO A 1 87 ? -31.953 -6.623 36.274 1.00 56.03 87 PRO A N 1
ATOM 618 C CA . PRO A 1 87 ? -31.287 -7.748 36.932 1.00 56.03 87 PRO A CA 1
ATOM 619 C C . PRO A 1 87 ? -29.887 -7.380 37.426 1.00 56.03 87 PRO A C 1
ATOM 621 O O . PRO A 1 87 ? -29.128 -6.711 36.722 1.00 56.03 87 PRO A O 1
ATOM 624 N N . THR A 1 88 ? -29.542 -7.783 38.648 1.00 57.91 88 THR A N 1
ATOM 625 C CA . THR A 1 88 ? -28.224 -7.520 39.245 1.00 57.91 88 THR A CA 1
ATOM 626 C C . THR A 1 88 ? -27.151 -8.312 38.507 1.00 57.91 88 THR A C 1
ATOM 628 O O . THR A 1 88 ? -27.194 -9.537 38.472 1.00 57.91 88 THR A O 1
ATOM 631 N N . VAL A 1 89 ? -26.183 -7.609 37.913 1.00 61.69 89 VAL A N 1
ATOM 632 C CA . VAL A 1 89 ? -25.107 -8.229 37.132 1.00 61.69 89 VAL A CA 1
ATOM 633 C C . VAL A 1 89 ? -23.853 -8.346 37.997 1.00 61.69 89 VAL A C 1
ATOM 635 O O . VAL A 1 89 ? -23.108 -7.378 38.179 1.00 61.69 89 VAL A O 1
ATOM 638 N N . THR A 1 90 ? -23.639 -9.542 38.536 1.00 66.62 90 THR A N 1
ATOM 639 C CA . THR A 1 90 ? -22.422 -9.966 39.235 1.00 66.62 90 THR A CA 1
ATOM 640 C C . THR A 1 90 ? -21.374 -10.451 38.235 1.00 66.62 90 THR A C 1
ATOM 642 O O . THR A 1 90 ? -21.644 -11.312 37.402 1.00 66.62 90 THR A O 1
ATOM 645 N N . VAL A 1 91 ? -20.142 -9.942 38.329 1.00 66.75 91 VAL A N 1
ATOM 646 C CA . VAL A 1 91 ? -18.990 -10.516 37.616 1.00 66.75 91 VAL A CA 1
ATOM 647 C C . VAL A 1 91 ? -18.191 -11.371 38.584 1.00 66.75 91 VAL A C 1
ATOM 649 O O . VAL A 1 91 ? -17.524 -10.852 39.475 1.00 66.75 91 VAL A O 1
ATOM 652 N N . VAL A 1 92 ? -18.236 -12.687 38.382 1.00 68.69 92 VAL A N 1
ATOM 653 C CA . VAL A 1 92 ? -17.413 -13.652 39.119 1.00 68.69 92 VAL A CA 1
ATOM 654 C C . VAL A 1 92 ? -16.113 -13.880 38.350 1.00 68.69 92 VAL A C 1
ATOM 656 O O . VAL A 1 92 ? -16.055 -14.664 37.404 1.00 68.69 92 VAL A O 1
ATOM 659 N N . ARG A 1 93 ? -15.040 -13.202 38.757 1.00 57.06 93 ARG A N 1
ATOM 660 C CA . ARG A 1 93 ? -13.696 -13.421 38.224 1.00 57.06 93 ARG A CA 1
ATOM 661 C C . ARG A 1 93 ? -13.029 -14.562 38.992 1.00 57.06 93 ARG A C 1
ATOM 663 O O . ARG A 1 93 ? -12.482 -14.359 40.074 1.00 57.06 93 ARG A O 1
ATOM 670 N N . ARG A 1 94 ? -13.046 -15.769 38.423 1.00 51.41 94 ARG A N 1
ATOM 671 C CA . ARG A 1 94 ? -12.234 -16.891 38.923 1.00 51.41 94 ARG A CA 1
ATOM 672 C C . ARG A 1 94 ? -10.776 -16.724 38.484 1.00 51.41 94 ARG A C 1
ATOM 674 O O . ARG A 1 94 ? -10.493 -16.462 37.318 1.00 51.41 94 ARG A O 1
ATOM 681 N N . SER A 1 95 ? -9.861 -16.878 39.432 1.00 60.28 95 SER A N 1
ATOM 682 C CA . SER A 1 95 ? -8.412 -16.981 39.246 1.00 60.28 95 SER A CA 1
ATOM 683 C C . SER A 1 95 ? -7.917 -18.206 40.016 1.00 60.28 95 SER A C 1
ATOM 685 O O . SER A 1 95 ? -8.516 -18.576 41.024 1.00 60.28 95 SER A O 1
ATOM 687 N N . THR A 1 96 ? -6.804 -18.811 39.598 1.00 65.50 96 THR A N 1
ATOM 688 C CA . THR A 1 96 ? -6.258 -20.058 40.180 1.00 65.50 96 THR A CA 1
ATOM 689 C C . THR A 1 96 ? -5.906 -19.977 41.670 1.00 65.50 96 THR A C 1
ATOM 691 O O . THR A 1 96 ? -5.657 -21.006 42.287 1.00 65.50 96 THR A O 1
ATOM 694 N N . LYS A 1 97 ? -5.893 -18.774 42.262 1.00 64.44 97 LYS A N 1
ATOM 695 C CA . LYS A 1 97 ? -5.676 -18.544 43.703 1.00 64.44 97 LYS A CA 1
ATOM 696 C C . LYS A 1 97 ? -6.784 -17.740 44.401 1.00 64.44 97 LYS A C 1
ATOM 698 O O . LYS A 1 97 ? -6.666 -17.484 45.596 1.00 64.44 97 LYS A O 1
ATOM 703 N N . ARG A 1 98 ? -7.821 -17.267 43.690 1.00 53.62 98 ARG A N 1
ATOM 704 C CA . ARG A 1 98 ? -8.894 -16.447 44.291 1.00 53.62 98 ARG A CA 1
ATOM 705 C C . ARG A 1 98 ? -10.131 -16.346 43.397 1.00 53.62 98 ARG A C 1
ATOM 707 O O . ARG A 1 98 ? -10.008 -16.110 42.197 1.00 53.62 98 ARG A O 1
ATOM 714 N N . THR A 1 99 ? -11.310 -16.420 44.004 1.00 61.00 99 THR A N 1
ATOM 715 C CA . THR A 1 99 ? -12.574 -15.999 43.383 1.00 61.00 99 THR A CA 1
ATOM 716 C C . THR A 1 99 ? -12.864 -14.568 43.819 1.00 61.00 99 THR A C 1
ATOM 718 O O . THR A 1 99 ? -12.878 -14.291 45.015 1.00 61.00 99 THR A O 1
ATOM 721 N N . ASP A 1 100 ? -13.071 -13.666 42.866 1.00 59.72 100 ASP A N 1
ATOM 722 C CA . ASP A 1 100 ? -13.324 -12.244 43.112 1.00 59.72 100 ASP A CA 1
ATOM 723 C C . ASP A 1 100 ? -14.682 -11.867 42.498 1.00 59.72 100 ASP A C 1
ATOM 725 O O . ASP A 1 100 ? -14.898 -12.057 41.298 1.00 59.72 100 ASP A O 1
ATOM 729 N N . VAL A 1 101 ? -15.634 -11.427 43.326 1.00 60.91 101 VAL A N 1
ATOM 730 C CA . VAL A 1 101 ? -17.036 -11.199 42.930 1.00 60.91 101 VAL A CA 1
ATOM 731 C C . VAL A 1 101 ? -17.321 -9.704 42.937 1.00 60.91 101 VAL A C 1
ATOM 733 O O . VAL A 1 101 ? -17.566 -9.103 43.980 1.00 60.91 101 VAL A O 1
ATOM 736 N N . MET A 1 102 ? -17.308 -9.096 41.753 1.00 62.03 102 MET A N 1
ATOM 737 C CA . MET A 1 102 ? -17.544 -7.665 41.588 1.00 62.03 102 MET A CA 1
ATOM 738 C C . MET A 1 102 ? -18.994 -7.385 41.191 1.00 62.03 102 MET A C 1
ATOM 740 O O . MET A 1 102 ? -19.431 -7.722 40.088 1.00 62.03 102 MET A O 1
ATOM 744 N N . ASN A 1 103 ? -19.726 -6.699 42.068 1.00 60.66 103 ASN A N 1
ATOM 745 C CA . ASN A 1 103 ? -21.016 -6.100 41.737 1.00 60.66 103 ASN A CA 1
ATOM 746 C C . ASN A 1 103 ? -20.813 -4.904 40.794 1.00 60.66 103 ASN A C 1
ATOM 748 O O . ASN A 1 103 ? -20.101 -3.949 41.118 1.00 60.66 103 ASN A O 1
ATOM 752 N N . ILE A 1 104 ? -21.452 -4.918 39.619 1.00 63.66 104 ILE A N 1
ATOM 753 C CA . ILE A 1 104 ? -21.381 -3.777 38.701 1.00 63.66 104 ILE A CA 1
ATOM 754 C C . ILE A 1 104 ? -22.390 -2.697 39.113 1.00 63.66 104 ILE A C 1
ATOM 756 O O . ILE A 1 104 ? -23.527 -2.664 38.644 1.00 63.66 104 ILE A O 1
ATOM 760 N N . HIS A 1 105 ? -21.935 -1.755 39.939 1.00 61.22 105 HIS A N 1
ATOM 761 C CA . HIS A 1 105 ? -22.733 -0.592 40.348 1.00 61.22 105 HIS A CA 1
ATOM 762 C C . HIS A 1 105 ? -22.835 0.510 39.272 1.00 61.22 105 HIS A C 1
ATOM 764 O O . HIS A 1 105 ? -23.742 1.333 39.322 1.00 61.22 105 HIS A O 1
ATOM 770 N N . THR A 1 106 ? -21.929 0.559 38.284 1.00 70.12 106 THR A N 1
ATOM 771 C CA . THR A 1 106 ? -21.931 1.619 37.252 1.00 70.12 106 THR A CA 1
ATOM 772 C C . THR A 1 106 ? -22.926 1.308 36.121 1.00 70.12 106 THR A C 1
ATOM 774 O O . THR A 1 106 ? -22.724 0.302 35.431 1.00 70.12 106 THR A O 1
ATOM 777 N N . PRO A 1 107 ? -23.934 2.163 35.833 1.00 72.69 107 PRO A N 1
ATOM 778 C CA . PRO A 1 107 ? -25.002 1.845 34.879 1.00 72.69 107 PRO A CA 1
ATOM 779 C C . PRO A 1 107 ? -24.524 1.414 33.486 1.00 72.69 107 PRO A C 1
ATOM 781 O O . PRO A 1 107 ? -24.976 0.389 32.988 1.00 72.69 107 PRO A O 1
ATOM 784 N N . SER A 1 108 ? -23.561 2.118 32.879 1.00 70.75 108 SER A N 1
ATOM 785 C CA . SER A 1 108 ? -23.054 1.790 31.531 1.00 70.75 108 SER A CA 1
ATOM 786 C C . SER A 1 108 ? -22.332 0.437 31.483 1.00 70.75 108 SER A C 1
ATOM 788 O O . SER A 1 108 ? -22.440 -0.303 30.511 1.00 70.75 108 SER A O 1
ATOM 790 N N . ARG A 1 109 ? -21.611 0.068 32.555 1.00 74.56 109 ARG A N 1
ATOM 791 C CA . ARG A 1 109 ? -21.005 -1.270 32.661 1.00 74.56 109 ARG A CA 1
ATOM 792 C C . ARG A 1 109 ? -22.081 -2.341 32.857 1.00 74.56 109 ARG A C 1
ATOM 794 O O . ARG A 1 109 ? -21.970 -3.408 32.262 1.00 74.56 109 ARG A O 1
ATOM 801 N N . LYS A 1 110 ? -23.124 -2.053 33.652 1.00 80.12 110 LYS A N 1
ATOM 802 C CA . LYS A 1 110 ? -24.245 -2.976 33.889 1.00 80.12 110 LYS A CA 1
ATOM 803 C C . LYS A 1 110 ? -24.997 -3.248 32.584 1.00 80.12 110 LYS A C 1
ATOM 805 O O . LYS A 1 110 ? -25.261 -4.404 32.278 1.00 80.12 110 LYS A O 1
ATOM 810 N N . ARG A 1 111 ? -25.268 -2.208 31.785 1.00 78.44 111 ARG A N 1
ATOM 811 C CA . ARG A 1 111 ? -25.862 -2.329 30.443 1.00 78.44 111 ARG A CA 1
ATOM 812 C C . ARG A 1 111 ? -24.983 -3.144 29.503 1.00 78.44 111 ARG A C 1
ATOM 814 O O . ARG A 1 111 ? -25.448 -4.170 29.027 1.00 78.44 111 ARG A O 1
ATOM 821 N N . ALA A 1 112 ? -23.722 -2.749 29.303 1.00 80.56 112 ALA A N 1
ATOM 822 C CA . ALA A 1 112 ? -22.804 -3.450 28.404 1.00 80.56 112 ALA A CA 1
ATOM 823 C C . ALA A 1 112 ? -22.731 -4.956 28.702 1.00 80.56 112 ALA A C 1
ATOM 825 O O . ALA A 1 112 ? -22.867 -5.777 27.797 1.00 80.56 112 ALA A O 1
ATOM 826 N N . LEU A 1 113 ? -22.571 -5.322 29.979 1.00 82.69 113 LEU A N 1
ATOM 827 C CA . LEU A 1 113 ? -22.421 -6.720 30.372 1.00 82.69 113 LEU A CA 1
ATOM 828 C C . LEU A 1 113 ? -23.760 -7.481 30.393 1.00 82.69 113 LEU A C 1
ATOM 830 O O . LEU A 1 113 ? -23.769 -8.669 30.095 1.00 82.69 113 LEU A O 1
ATOM 834 N N . SER A 1 114 ? -24.887 -6.801 30.646 1.00 82.38 114 SER A N 1
ATOM 835 C CA . SER A 1 114 ? -26.237 -7.372 30.493 1.00 82.38 114 SER A CA 1
ATOM 836 C C . SER A 1 114 ? -26.616 -7.608 29.026 1.00 82.38 114 SER A C 1
ATOM 838 O O . SER A 1 114 ? -27.305 -8.576 28.720 1.00 82.38 114 SER A O 1
ATOM 840 N N . SER A 1 115 ? -26.160 -6.758 28.100 1.00 83.62 115 SER A N 1
ATOM 841 C CA . SER A 1 115 ? -26.303 -6.993 26.658 1.00 83.62 115 SER A CA 1
ATOM 842 C C . SER A 1 115 ? -25.448 -8.174 26.201 1.00 83.62 115 SER A C 1
ATOM 844 O O . SER A 1 115 ? -25.943 -9.025 25.468 1.00 83.62 115 SER A O 1
ATOM 846 N N . PHE A 1 116 ? -24.206 -8.266 26.688 1.00 85.50 116 PHE A N 1
ATOM 847 C CA . PHE A 1 116 ? -23.298 -9.378 26.395 1.00 85.50 116 PHE A CA 1
ATOM 848 C C . PHE A 1 116 ? -23.844 -10.716 26.920 1.00 85.50 116 PHE A C 1
ATOM 850 O O . PHE A 1 116 ? -23.955 -11.677 26.168 1.00 85.50 116 PHE A O 1
ATOM 857 N N . SER A 1 117 ? -24.323 -10.765 28.170 1.00 83.00 117 SER A N 1
ATOM 858 C CA . SER A 1 117 ? -24.948 -11.969 28.747 1.00 83.00 117 SER A CA 1
ATOM 859 C C . SER A 1 117 ? -26.295 -12.350 28.111 1.00 83.00 117 SER A C 1
ATOM 861 O O . SER A 1 117 ? -26.881 -13.358 28.489 1.00 83.00 117 SER A O 1
ATOM 863 N N . ARG A 1 118 ? -26.817 -11.532 27.188 1.00 87.44 118 ARG A N 1
ATOM 864 C CA . ARG A 1 118 ? -28.014 -11.794 26.370 1.00 87.44 118 ARG A CA 1
ATOM 865 C C . ARG A 1 118 ? -27.663 -12.077 24.898 1.00 87.44 118 ARG A C 1
ATOM 867 O O . ARG A 1 118 ? -28.553 -12.038 24.055 1.00 87.44 118 ARG A O 1
ATOM 874 N N . GLY A 1 119 ? -26.384 -12.290 24.573 1.00 86.25 119 GLY A N 1
ATOM 875 C CA . GLY A 1 119 ? -25.906 -12.543 23.206 1.00 86.25 119 GLY A CA 1
ATOM 876 C C . GLY A 1 119 ? -25.992 -11.339 22.258 1.00 86.25 119 GLY A C 1
ATOM 877 O O . GLY A 1 119 ? -25.869 -11.498 21.048 1.00 86.25 119 GLY A O 1
ATOM 878 N N . ASN A 1 120 ? -26.222 -10.123 22.769 1.00 89.81 120 ASN A N 1
ATOM 879 C CA . ASN A 1 120 ? -26.346 -8.917 21.948 1.00 89.81 120 ASN A CA 1
ATOM 880 C C . ASN A 1 120 ? -25.026 -8.131 21.925 1.00 89.81 120 ASN A C 1
ATOM 882 O O . ASN A 1 120 ? -24.907 -7.025 22.471 1.00 89.81 120 ASN A O 1
ATOM 886 N N . ASP A 1 121 ? -24.027 -8.729 21.276 1.00 89.81 121 ASP A N 1
ATOM 887 C CA . ASP A 1 121 ? -22.655 -8.216 21.208 1.00 89.81 121 ASP A CA 1
ATOM 888 C C . ASP A 1 121 ? -22.578 -6.808 20.619 1.00 89.81 121 ASP A C 1
ATOM 890 O O . ASP A 1 121 ? -21.881 -5.950 21.156 1.00 89.81 121 ASP A O 1
ATOM 894 N N . MET A 1 122 ? -23.351 -6.508 19.572 1.00 89.06 122 MET A N 1
ATOM 895 C CA . MET A 1 122 ? -23.359 -5.174 18.959 1.00 89.06 122 MET A CA 1
ATOM 896 C C . MET A 1 122 ? -23.849 -4.077 19.917 1.00 89.06 122 MET A C 1
ATOM 898 O O . MET A 1 122 ? -23.381 -2.938 19.838 1.00 89.06 122 MET A O 1
ATOM 902 N N . THR A 1 123 ? -24.745 -4.400 20.856 1.00 88.50 123 THR A N 1
ATOM 903 C CA . THR A 1 123 ? -25.182 -3.454 21.896 1.00 88.50 123 THR A CA 1
ATOM 904 C C . THR A 1 123 ? -24.156 -3.367 23.027 1.00 88.50 123 THR A C 1
ATOM 906 O O . THR A 1 123 ? -23.841 -2.264 23.478 1.00 88.50 123 THR A O 1
ATOM 909 N N . ALA A 1 124 ? -23.550 -4.492 23.423 1.00 87.88 124 ALA A N 1
ATOM 910 C CA . ALA A 1 124 ? -22.461 -4.515 24.401 1.00 87.88 124 ALA A CA 1
ATOM 911 C C . ALA A 1 124 ? -21.248 -3.682 23.939 1.00 87.88 124 ALA A C 1
ATOM 913 O O . ALA A 1 124 ? -20.726 -2.853 24.691 1.00 87.88 124 ALA A O 1
ATOM 914 N N . ILE A 1 125 ? -20.847 -3.844 22.674 1.00 90.00 125 ILE A N 1
ATOM 915 C CA . ILE A 1 125 ? -19.794 -3.074 22.003 1.00 90.00 125 ILE A CA 1
ATOM 916 C C . ILE A 1 125 ? -20.160 -1.584 21.966 1.00 90.00 125 ILE A C 1
ATOM 918 O O . ILE A 1 125 ? -19.324 -0.748 22.314 1.00 90.00 125 ILE A O 1
ATOM 922 N N . ARG A 1 126 ? -21.409 -1.230 21.621 1.00 90.69 126 ARG A N 1
ATOM 923 C CA . ARG A 1 126 ? -21.886 0.166 21.598 1.00 90.69 126 ARG A CA 1
ATOM 924 C C . ARG A 1 126 ? -21.748 0.847 22.965 1.00 90.69 126 ARG A C 1
ATOM 926 O O . ARG A 1 126 ? -21.152 1.920 23.042 1.00 90.69 126 ARG A O 1
ATOM 933 N N . GLU A 1 127 ? -22.227 0.219 24.039 1.00 88.19 127 GLU A N 1
ATOM 934 C CA . GLU A 1 127 ? -22.087 0.735 25.414 1.00 88.19 127 GLU A CA 1
ATOM 935 C C . GLU A 1 127 ? -20.602 0.821 25.846 1.00 88.19 127 GLU A C 1
ATOM 937 O O . GLU A 1 127 ? -20.188 1.786 26.494 1.00 88.19 127 GLU A O 1
ATOM 942 N N . CYS A 1 128 ? -19.751 -0.122 25.418 1.00 88.12 128 CYS A N 1
ATOM 943 C CA . CYS A 1 128 ? -18.304 -0.068 25.672 1.00 88.12 128 CYS A CA 1
ATOM 944 C C . CYS A 1 128 ? -17.597 1.092 24.946 1.00 88.12 128 CYS A C 1
ATOM 946 O O . CYS A 1 128 ? -16.692 1.703 25.520 1.00 88.12 128 CYS A O 1
ATOM 948 N N . PHE A 1 129 ? -18.009 1.430 23.719 1.00 89.12 129 PHE A N 1
ATOM 949 C CA . PHE A 1 129 ? -17.501 2.595 22.982 1.00 89.12 129 PHE A CA 1
ATOM 950 C C . PHE A 1 129 ? -18.032 3.930 23.525 1.00 89.12 129 PHE A C 1
ATOM 952 O O . PHE A 1 129 ? -17.317 4.930 23.458 1.00 89.12 129 PHE A O 1
ATOM 959 N N . GLN A 1 130 ? -19.243 3.962 24.092 1.00 89.81 130 GLN A N 1
ATOM 960 C CA . GLN A 1 130 ? -19.776 5.143 24.784 1.00 89.81 130 GLN A CA 1
ATOM 961 C C . GLN A 1 130 ? -19.050 5.418 26.113 1.00 89.81 130 GLN A C 1
ATOM 963 O O . GLN A 1 130 ? -18.922 6.571 26.523 1.00 89.81 130 GLN A O 1
ATOM 968 N N . ASN A 1 131 ? -18.527 4.388 26.786 1.00 89.12 131 ASN A N 1
ATOM 969 C CA . ASN A 1 131 ? -17.833 4.559 28.059 1.00 89.12 131 ASN A CA 1
ATOM 970 C C . ASN A 1 131 ? -16.453 5.231 27.891 1.00 89.12 131 ASN A C 1
ATOM 972 O O . ASN A 1 131 ? -15.478 4.605 27.471 1.00 89.12 131 ASN A O 1
ATOM 976 N N . GLN A 1 132 ? -16.349 6.493 28.317 1.00 88.81 132 GLN A N 1
ATOM 977 C CA . GLN A 1 132 ? -15.152 7.338 28.188 1.00 88.81 132 GLN A CA 1
ATOM 978 C C . GLN A 1 132 ? -13.869 6.743 28.809 1.00 88.81 132 GLN A C 1
ATOM 980 O O . GLN A 1 132 ? -12.778 7.033 28.325 1.00 88.81 132 GLN A O 1
ATOM 985 N N . LYS A 1 133 ? -13.968 5.876 29.832 1.00 88.31 133 LYS A N 1
ATOM 986 C CA . LYS A 1 133 ? -12.802 5.206 30.453 1.00 88.31 133 LYS A CA 1
ATOM 987 C C . LYS A 1 133 ? -12.369 3.935 29.701 1.00 88.31 133 LYS A C 1
ATOM 989 O O . LYS A 1 133 ? -11.214 3.519 29.801 1.00 88.31 133 LYS A O 1
ATOM 994 N N . ILE A 1 134 ? -13.272 3.312 28.939 1.00 89.00 134 ILE A N 1
ATOM 995 C CA . ILE A 1 134 ? -13.013 2.070 28.187 1.00 89.00 134 ILE A CA 1
ATOM 996 C C . ILE A 1 134 ? -12.614 2.382 26.735 1.00 89.00 134 ILE A C 1
ATOM 998 O O . ILE A 1 134 ? -11.625 1.833 26.245 1.00 89.00 134 ILE A O 1
ATOM 1002 N N . ARG A 1 135 ? -13.299 3.329 26.078 1.00 91.25 135 ARG A N 1
ATOM 1003 C CA . ARG A 1 135 ? -13.035 3.798 24.704 1.00 91.25 135 ARG A CA 1
ATOM 1004 C C . ARG A 1 135 ? -11.544 3.989 24.349 1.00 91.25 135 ARG A C 1
ATOM 1006 O O . ARG A 1 135 ? -11.129 3.412 23.343 1.00 91.25 135 ARG A O 1
ATOM 1013 N N . PRO A 1 136 ? -10.699 4.712 25.120 1.00 94.25 136 PRO A N 1
ATOM 1014 C CA . PRO A 1 136 ? -9.284 4.886 24.768 1.00 94.25 136 PRO A CA 1
ATOM 1015 C C . PRO A 1 136 ? -8.490 3.571 24.791 1.00 94.25 136 PRO A C 1
ATOM 1017 O O . PRO A 1 136 ? -7.574 3.390 23.991 1.00 94.25 136 PRO A O 1
ATOM 1020 N N . ASN A 1 137 ? -8.860 2.614 25.649 1.00 93.56 137 ASN A N 1
ATOM 1021 C CA . ASN A 1 137 ? -8.225 1.296 25.687 1.00 93.56 137 ASN A CA 1
ATOM 1022 C C . ASN A 1 137 ? -8.599 0.442 24.466 1.00 93.56 137 ASN A C 1
ATOM 1024 O O . ASN A 1 137 ? -7.732 -0.249 23.928 1.00 93.56 137 ASN A O 1
ATOM 1028 N N . ILE A 1 138 ? -9.844 0.545 23.982 1.00 93.19 138 ILE A N 1
ATOM 1029 C CA . ILE A 1 138 ? -10.282 -0.090 22.728 1.00 93.19 138 ILE A CA 1
ATOM 1030 C C . ILE A 1 138 ? -9.534 0.522 21.537 1.00 93.19 138 ILE A C 1
ATOM 1032 O O . ILE A 1 138 ? -8.928 -0.213 20.761 1.00 93.19 138 ILE A O 1
ATOM 1036 N N . ILE A 1 139 ? -9.479 1.855 21.431 1.00 94.50 139 ILE A N 1
ATOM 1037 C CA . ILE A 1 139 ? -8.742 2.555 20.361 1.00 94.50 139 ILE A CA 1
ATOM 1038 C C . ILE A 1 139 ? -7.255 2.159 20.375 1.00 94.50 139 ILE A C 1
ATOM 1040 O O . ILE A 1 139 ? -6.688 1.837 19.330 1.00 94.50 139 ILE A O 1
ATOM 1044 N N . ARG A 1 140 ? -6.625 2.075 21.558 1.00 95.56 140 ARG A N 1
ATOM 1045 C CA . ARG A 1 140 ? -5.236 1.605 21.696 1.00 95.56 140 ARG A CA 1
ATOM 1046 C C . ARG A 1 140 ? -5.051 0.157 21.226 1.00 95.56 140 ARG A C 1
ATOM 1048 O O . ARG A 1 140 ? -3.981 -0.166 20.712 1.00 95.56 140 ARG A O 1
ATOM 1055 N N . LYS A 1 141 ? -6.062 -0.708 21.382 1.00 94.69 141 LYS A N 1
ATOM 1056 C CA . LYS A 1 141 ? -6.051 -2.099 20.896 1.00 94.69 141 LYS A CA 1
ATOM 1057 C C . LYS A 1 141 ? -6.273 -2.201 19.386 1.00 94.69 141 LYS A C 1
ATOM 1059 O O . LYS A 1 141 ? -5.493 -2.886 18.733 1.00 94.69 141 LYS A O 1
ATOM 1064 N N . VAL A 1 142 ? -7.218 -1.452 18.820 1.00 94.81 142 VAL A N 1
ATOM 1065 C CA . VAL A 1 142 ? -7.396 -1.296 17.361 1.00 94.81 142 VAL A CA 1
ATOM 1066 C C . VAL A 1 142 ? -6.085 -0.834 16.714 1.00 94.81 142 VAL A C 1
ATOM 1068 O O . VAL A 1 142 ? -5.551 -1.498 15.828 1.00 94.81 142 VAL A O 1
ATOM 1071 N N . GLY A 1 143 ? -5.466 0.215 17.263 1.00 94.31 143 GLY A N 1
ATOM 1072 C CA . GLY A 1 143 ? -4.150 0.694 16.838 1.00 94.31 143 GLY A CA 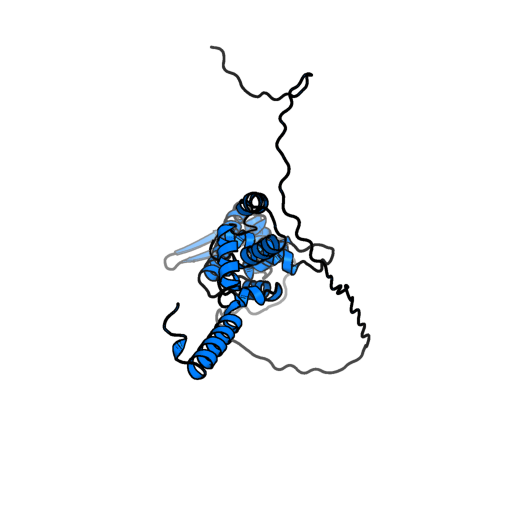1
ATOM 1073 C C . GLY A 1 143 ? -2.977 -0.253 17.142 1.00 94.31 143 GLY A C 1
ATOM 1074 O O . GLY A 1 143 ? -1.862 0.025 16.710 1.00 94.31 143 GLY A O 1
ATOM 1075 N N . GLN A 1 144 ? -3.163 -1.350 17.887 1.00 95.31 144 GLN A N 1
ATOM 1076 C CA . GLN A 1 144 ? -2.182 -2.444 17.992 1.00 95.31 144 GLN A CA 1
ATOM 1077 C C . GLN A 1 144 ? -2.392 -3.503 16.899 1.00 95.31 144 GLN A C 1
ATOM 1079 O O . GLN A 1 144 ? -1.399 -4.047 16.425 1.00 95.31 144 GLN A O 1
ATOM 1084 N N . LEU A 1 145 ? -3.635 -3.771 16.480 1.00 95.06 145 LEU A N 1
ATOM 1085 C CA . LEU A 1 145 ? -3.945 -4.705 15.389 1.00 95.06 145 LEU A CA 1
ATOM 1086 C C . LEU A 1 145 ? -3.438 -4.176 14.041 1.00 95.06 145 LEU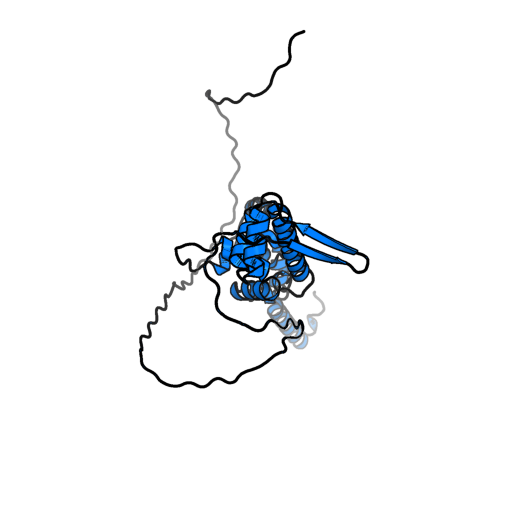 A C 1
ATOM 1088 O O . LEU A 1 145 ? -2.630 -4.843 13.404 1.00 95.06 145 LEU A O 1
ATOM 1092 N N . ILE A 1 146 ? -3.776 -2.929 13.691 1.00 94.94 146 ILE A N 1
ATOM 1093 C CA . ILE A 1 146 ? -3.317 -2.269 12.451 1.00 94.94 146 ILE A CA 1
ATOM 1094 C C . ILE A 1 146 ? -1.781 -2.312 12.334 1.00 94.94 146 ILE A C 1
ATOM 1096 O O . ILE A 1 146 ? -1.224 -2.643 11.293 1.00 94.94 146 ILE A O 1
ATOM 1100 N N . ARG A 1 147 ? -1.060 -2.043 13.435 1.00 93.69 147 ARG A N 1
ATOM 1101 C CA . ARG A 1 147 ? 0.414 -2.109 13.459 1.00 93.69 147 ARG A CA 1
ATOM 1102 C C . ARG A 1 147 ? 0.982 -3.523 13.311 1.00 93.69 147 ARG A C 1
ATOM 1104 O O . ARG A 1 147 ? 2.134 -3.639 12.902 1.00 93.69 147 ARG A O 1
ATOM 1111 N N . LYS A 1 148 ? 0.230 -4.577 13.648 1.00 94.06 148 LYS A N 1
ATOM 1112 C CA . LYS A 1 148 ? 0.641 -5.965 13.382 1.00 94.06 148 LYS A CA 1
ATOM 1113 C C . LYS A 1 148 ? 0.496 -6.296 11.899 1.00 94.06 148 LYS A C 1
ATOM 1115 O O . LYS A 1 148 ? 1.462 -6.773 11.318 1.00 94.06 148 LYS A O 1
ATOM 1120 N N . GLU A 1 149 ? -0.654 -5.989 11.300 1.00 93.56 149 GLU A N 1
ATOM 1121 C CA . GLU A 1 149 ? -0.911 -6.219 9.871 1.00 93.56 149 GLU A CA 1
ATOM 1122 C C . GLU A 1 149 ? 0.074 -5.450 8.984 1.00 93.56 149 GLU A C 1
ATOM 1124 O O . GLU A 1 149 ? 0.762 -6.047 8.165 1.00 93.56 149 GLU A O 1
ATOM 1129 N N . ILE A 1 150 ? 0.251 -4.143 9.213 1.00 92.88 150 ILE A N 1
ATOM 1130 C CA . ILE A 1 150 ? 1.200 -3.332 8.433 1.00 92.88 150 ILE A CA 1
ATOM 1131 C C . ILE A 1 150 ? 2.644 -3.855 8.587 1.00 92.88 150 ILE A C 1
ATOM 1133 O O . ILE A 1 150 ? 3.405 -3.866 7.617 1.00 92.88 150 ILE A O 1
ATOM 1137 N N . LYS A 1 151 ? 3.033 -4.348 9.777 1.00 91.69 151 LYS A N 1
ATOM 1138 C CA . LYS A 1 151 ? 4.338 -5.009 9.950 1.00 91.69 151 LYS A CA 1
ATOM 1139 C C . LYS A 1 151 ? 4.409 -6.318 9.153 1.00 91.69 151 LYS A C 1
ATOM 1141 O O . LYS A 1 151 ? 5.432 -6.563 8.524 1.00 91.69 151 LYS A O 1
ATOM 1146 N N . ALA A 1 152 ? 3.354 -7.134 9.151 1.00 89.81 152 ALA A N 1
ATOM 1147 C CA . ALA A 1 152 ? 3.293 -8.360 8.356 1.00 89.81 152 ALA A CA 1
ATOM 1148 C C . ALA A 1 152 ? 3.391 -8.069 6.847 1.00 89.81 152 ALA A C 1
ATOM 1150 O O . ALA A 1 152 ? 4.129 -8.762 6.150 1.00 89.81 152 ALA A O 1
ATOM 1151 N N . LEU A 1 153 ? 2.768 -6.992 6.356 1.00 89.56 153 LEU A N 1
ATOM 1152 C CA . LEU A 1 153 ? 2.923 -6.514 4.976 1.00 89.56 153 LEU A CA 1
ATOM 1153 C C . LEU A 1 153 ? 4.385 -6.170 4.641 1.00 89.56 153 LEU A C 1
ATOM 1155 O O . LEU A 1 153 ? 4.893 -6.557 3.595 1.00 89.56 153 LEU A O 1
ATOM 1159 N N . SER A 1 154 ? 5.092 -5.495 5.555 1.00 88.12 154 SER A N 1
ATOM 1160 C CA . SER A 1 154 ? 6.516 -5.168 5.382 1.00 88.12 154 SER A CA 1
ATOM 1161 C C . SER A 1 154 ? 7.454 -6.375 5.526 1.00 88.12 154 SER A C 1
ATOM 1163 O O . SER A 1 154 ? 8.559 -6.340 4.982 1.00 88.12 154 SER A O 1
ATOM 1165 N N . SER A 1 155 ? 7.067 -7.413 6.273 1.00 85.81 155 SER A N 1
ATOM 1166 C CA . SER A 1 155 ? 7.876 -8.623 6.498 1.00 85.81 155 SER A CA 1
ATOM 1167 C C . SER A 1 155 ? 7.588 -9.763 5.514 1.00 85.81 155 SER A C 1
ATOM 1169 O O . SER A 1 155 ? 8.379 -10.697 5.448 1.00 85.81 155 SER A O 1
ATOM 1171 N N . SER A 1 156 ? 6.490 -9.699 4.762 1.00 85.75 156 SER A N 1
ATOM 1172 C CA . SER A 1 156 ? 6.106 -10.696 3.756 1.00 85.75 156 SER A CA 1
ATOM 1173 C C . SER A 1 156 ? 6.437 -10.237 2.333 1.00 85.75 156 SER A C 1
ATOM 1175 O O . SER A 1 156 ? 6.790 -9.081 2.088 1.00 85.75 156 SER A O 1
ATOM 1177 N N . ASN A 1 157 ? 6.292 -11.153 1.374 1.00 83.50 157 ASN A N 1
ATOM 1178 C CA . ASN A 1 157 ? 6.384 -10.857 -0.053 1.00 83.50 157 ASN A CA 1
ATOM 1179 C C . ASN A 1 157 ? 5.087 -10.163 -0.519 1.00 83.50 157 ASN A C 1
ATOM 1181 O O . ASN A 1 157 ? 4.207 -10.787 -1.110 1.00 83.50 157 ASN A O 1
ATOM 1185 N N . SER A 1 158 ? 4.926 -8.885 -0.171 1.00 88.06 158 SER A N 1
ATOM 1186 C CA . SER A 1 158 ? 3.878 -7.999 -0.704 1.00 88.06 158 SER A CA 1
ATOM 1187 C C . SER A 1 158 ? 4.318 -7.396 -2.039 1.00 88.06 158 SER A C 1
ATOM 1189 O O . SER A 1 158 ? 5.473 -6.979 -2.175 1.00 88.06 158 SER A O 1
ATOM 1191 N N . ILE A 1 159 ? 3.390 -7.272 -2.997 1.00 89.94 159 ILE A N 1
ATOM 1192 C CA . ILE A 1 159 ? 3.633 -6.576 -4.279 1.00 89.94 159 ILE A CA 1
ATOM 1193 C C . ILE A 1 159 ? 4.156 -5.144 -4.064 1.00 89.94 159 ILE A C 1
ATOM 1195 O O . ILE A 1 159 ? 4.979 -4.643 -4.829 1.00 89.94 159 ILE A O 1
ATOM 1199 N N . LEU A 1 160 ? 3.767 -4.507 -2.954 1.00 88.69 160 LEU A N 1
ATOM 1200 C CA . LEU A 1 160 ? 4.168 -3.146 -2.603 1.00 88.69 160 LEU A CA 1
ATOM 1201 C C . LEU A 1 160 ? 5.660 -2.991 -2.282 1.00 88.69 160 LEU A C 1
ATOM 1203 O O . LEU A 1 160 ? 6.160 -1.864 -2.292 1.00 88.69 160 LEU A O 1
ATOM 1207 N N . LYS A 1 161 ? 6.373 -4.099 -2.036 1.00 89.44 161 LYS A N 1
ATOM 1208 C CA . LYS A 1 161 ? 7.833 -4.131 -1.870 1.00 89.44 161 LYS A CA 1
ATOM 1209 C C . LYS A 1 161 ? 8.600 -4.219 -3.192 1.00 89.44 161 LYS A C 1
ATOM 1211 O O . LYS A 1 161 ? 9.833 -4.152 -3.160 1.00 89.44 161 LYS A O 1
ATOM 1216 N N . SER A 1 162 ? 7.927 -4.436 -4.329 1.00 82.25 162 SER A N 1
ATOM 1217 C CA . SER A 1 162 ? 8.630 -4.860 -5.540 1.00 82.25 162 SER A CA 1
ATOM 1218 C C . SER A 1 162 ? 9.624 -3.819 -6.063 1.00 82.25 162 SER A C 1
ATOM 1220 O O . SER A 1 162 ? 9.438 -2.594 -6.001 1.00 82.25 162 SER A O 1
ATOM 1222 N N . LYS A 1 163 ? 10.735 -4.351 -6.570 1.00 79.12 163 LYS A N 1
ATOM 1223 C CA . LYS A 1 163 ? 11.823 -3.620 -7.221 1.00 79.12 163 LYS A CA 1
ATOM 1224 C C . LYS A 1 163 ? 11.941 -3.944 -8.709 1.00 79.12 163 LYS A C 1
ATOM 1226 O O . LYS A 1 163 ? 12.639 -3.217 -9.387 1.00 79.12 163 LYS A O 1
ATOM 1231 N N . SER A 1 164 ? 11.240 -4.969 -9.189 1.00 81.88 164 SER A N 1
ATOM 1232 C CA . SER A 1 164 ? 11.344 -5.485 -10.553 1.00 81.88 164 SER A CA 1
ATOM 1233 C C . SER A 1 164 ? 10.760 -4.518 -11.588 1.00 81.88 164 SER A C 1
ATOM 1235 O O . SER A 1 164 ? 9.581 -4.155 -11.524 1.00 81.88 164 SER A O 1
ATOM 1237 N N . SER A 1 165 ? 11.574 -4.167 -12.587 1.00 81.31 165 SER A N 1
ATOM 1238 C CA . SER A 1 165 ? 11.152 -3.560 -13.856 1.00 81.31 165 SER A CA 1
ATOM 1239 C C . SER A 1 165 ? 9.945 -4.275 -14.498 1.00 81.31 165 SER A C 1
ATOM 1241 O O . SER A 1 165 ? 9.025 -3.617 -14.987 1.00 81.31 165 SER A O 1
ATOM 1243 N N . ALA A 1 166 ? 9.865 -5.611 -14.444 1.00 85.38 166 ALA A N 1
ATOM 1244 C CA . ALA A 1 166 ? 8.735 -6.351 -15.017 1.00 85.38 166 ALA A CA 1
ATOM 1245 C C . ALA A 1 166 ? 7.418 -6.102 -14.256 1.00 85.38 166 ALA A C 1
ATOM 1247 O O . ALA A 1 166 ? 6.381 -5.865 -14.876 1.00 85.38 166 ALA A O 1
ATOM 1248 N N . ASP A 1 167 ? 7.462 -6.084 -12.923 1.00 87.50 167 ASP A N 1
ATOM 1249 C CA . ASP A 1 167 ? 6.282 -5.908 -12.068 1.00 87.50 167 ASP A CA 1
ATOM 1250 C C . ASP A 1 167 ? 5.710 -4.492 -12.214 1.00 87.50 167 ASP A C 1
ATOM 1252 O O . ASP A 1 167 ? 4.494 -4.301 -12.244 1.00 87.50 167 ASP A O 1
ATOM 1256 N N . LEU A 1 168 ? 6.591 -3.493 -12.361 1.00 89.19 168 LEU A N 1
ATOM 1257 C CA . LEU A 1 168 ? 6.205 -2.104 -12.612 1.00 89.19 168 LEU A CA 1
ATOM 1258 C C . LEU A 1 168 ? 5.449 -1.951 -13.947 1.00 89.19 168 LEU A C 1
ATOM 1260 O O . LEU A 1 168 ? 4.500 -1.172 -14.022 1.00 89.19 168 LEU A O 1
ATOM 1264 N N . LYS A 1 169 ? 5.808 -2.726 -14.983 1.00 87.69 169 LYS A N 1
ATOM 1265 C CA . LYS A 1 169 ? 5.082 -2.753 -16.270 1.00 87.69 169 LYS A CA 1
ATOM 1266 C C . LYS A 1 169 ? 3.705 -3.422 -16.164 1.00 87.69 169 LYS A C 1
ATOM 1268 O O . LYS A 1 169 ? 2.816 -3.095 -16.942 1.00 87.69 169 LYS A O 1
ATOM 1273 N N . GLN A 1 170 ? 3.505 -4.326 -15.202 1.00 89.75 170 GLN A N 1
ATOM 1274 C CA . GLN A 1 170 ? 2.249 -5.064 -14.989 1.00 89.75 170 GLN A CA 1
ATOM 1275 C C . GLN A 1 170 ? 1.347 -4.441 -13.902 1.00 89.75 170 GLN A C 1
ATOM 1277 O O . GLN A 1 170 ? 0.489 -5.114 -13.328 1.00 89.75 170 GLN A O 1
ATOM 1282 N N . PHE A 1 171 ? 1.523 -3.149 -13.608 1.00 92.31 171 PHE A N 1
ATOM 1283 C CA . PHE A 1 171 ? 0.781 -2.436 -12.568 1.00 92.31 171 PHE A CA 1
ATOM 1284 C C . PHE A 1 171 ? -0.750 -2.513 -12.741 1.00 92.31 171 PHE A C 1
ATOM 1286 O O . PHE A 1 171 ? -1.308 -2.081 -13.751 1.00 92.31 171 PHE A O 1
ATOM 1293 N N . ARG A 1 172 ? -1.455 -2.997 -11.707 1.00 93.44 172 ARG A N 1
ATOM 1294 C CA . ARG A 1 172 ? -2.927 -3.031 -11.640 1.00 93.44 172 ARG A CA 1
ATOM 1295 C C . ARG A 1 172 ? -3.407 -2.685 -10.230 1.00 93.44 172 ARG A C 1
ATOM 1297 O O . ARG A 1 172 ? -2.983 -3.317 -9.266 1.00 93.44 172 ARG A O 1
ATOM 1304 N N . TRP A 1 173 ? -4.349 -1.745 -10.111 1.00 94.06 173 TRP A N 1
ATOM 1305 C CA . TRP A 1 173 ? -4.932 -1.351 -8.817 1.00 94.06 173 TRP A CA 1
ATOM 1306 C C . TRP A 1 173 ? -5.568 -2.524 -8.062 1.00 94.06 173 TRP A C 1
ATOM 1308 O O . TRP A 1 173 ? -5.347 -2.654 -6.861 1.00 94.06 173 TRP A O 1
ATOM 1318 N N . ASN A 1 174 ? -6.282 -3.410 -8.765 1.00 93.50 174 ASN A N 1
ATOM 1319 C CA . ASN A 1 174 ? -6.912 -4.586 -8.159 1.00 93.50 174 ASN A CA 1
ATOM 1320 C C . ASN A 1 174 ? -5.877 -5.488 -7.470 1.00 93.50 174 ASN A C 1
ATOM 1322 O O . ASN A 1 174 ? -6.060 -5.818 -6.312 1.00 93.50 174 ASN A O 1
ATOM 1326 N N . ALA A 1 175 ? -4.736 -5.775 -8.111 1.00 93.00 175 ALA A N 1
ATOM 1327 C CA . ALA A 1 175 ? -3.696 -6.628 -7.526 1.00 93.00 175 ALA A CA 1
ATOM 1328 C C . AL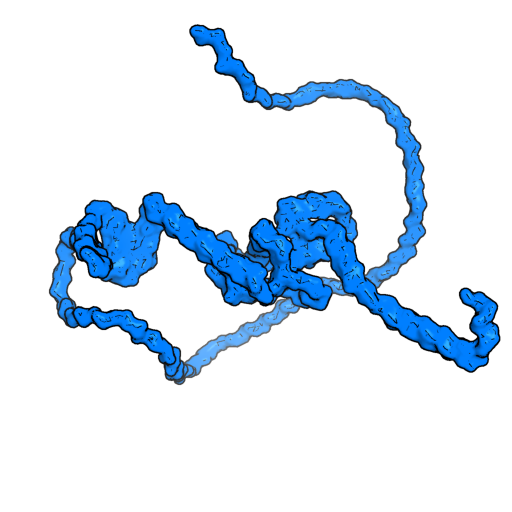A A 1 175 ? -3.114 -6.062 -6.214 1.00 93.00 175 ALA A C 1
ATOM 1330 O O . ALA A 1 175 ? -2.704 -6.819 -5.340 1.00 93.00 175 ALA A O 1
ATOM 1331 N N . ILE A 1 176 ? -3.108 -4.734 -6.049 1.00 94.06 176 ILE A N 1
ATOM 1332 C CA . ILE A 1 176 ? -2.731 -4.077 -4.788 1.00 94.06 176 ILE A CA 1
ATOM 1333 C C . ILE A 1 176 ? -3.862 -4.167 -3.759 1.00 94.06 176 ILE A C 1
ATOM 1335 O O . ILE A 1 176 ? -3.596 -4.391 -2.583 1.00 94.06 176 ILE A O 1
ATOM 1339 N N . TYR A 1 177 ? -5.116 -3.987 -4.176 1.00 95.00 177 TYR A N 1
ATOM 1340 C CA . TYR A 1 177 ? -6.284 -4.145 -3.305 1.00 95.00 177 TYR A CA 1
ATOM 1341 C C . TYR A 1 177 ? -6.408 -5.584 -2.777 1.00 95.00 177 TYR A C 1
ATOM 1343 O O . TYR A 1 177 ? -6.648 -5.772 -1.588 1.00 95.00 177 TYR A O 1
ATOM 1351 N N . ASP A 1 178 ? -6.151 -6.581 -3.623 1.00 94.12 178 ASP A N 1
ATOM 1352 C CA . ASP A 1 178 ? -6.163 -8.000 -3.269 1.00 94.12 178 ASP A CA 1
ATOM 1353 C C . ASP A 1 178 ? -4.975 -8.358 -2.343 1.00 94.12 178 ASP A C 1
ATOM 1355 O O . ASP A 1 178 ? -5.183 -8.953 -1.288 1.00 94.12 178 ASP A O 1
ATOM 1359 N N . ASP A 1 179 ? -3.751 -7.876 -2.620 1.00 93.62 179 ASP A N 1
ATOM 1360 C CA . ASP A 1 179 ? -2.588 -8.030 -1.715 1.00 93.62 179 ASP A CA 1
ATOM 1361 C C . ASP A 1 179 ? -2.840 -7.415 -0.321 1.00 93.62 179 ASP A C 1
ATOM 1363 O O . ASP A 1 179 ? -2.459 -7.993 0.701 1.00 93.62 179 ASP A O 1
ATOM 1367 N N . LEU A 1 180 ? -3.536 -6.271 -0.263 1.00 94.12 180 LEU A N 1
ATOM 1368 C CA . LEU A 1 180 ? -3.980 -5.640 0.984 1.00 94.12 180 LEU A CA 1
ATOM 1369 C C . LEU A 1 180 ? -5.096 -6.429 1.679 1.00 94.12 180 LEU A C 1
ATOM 1371 O O . LEU A 1 180 ? -5.107 -6.503 2.907 1.00 94.12 180 LEU A O 1
ATOM 1375 N N . ARG A 1 181 ? -6.022 -7.022 0.920 1.00 94.56 181 ARG A N 1
ATOM 1376 C CA . ARG A 1 181 ? -7.130 -7.830 1.440 1.00 94.56 181 ARG A CA 1
ATOM 1377 C C . ARG A 1 181 ? -6.631 -9.114 2.095 1.00 94.56 181 ARG A C 1
ATOM 1379 O O . ARG A 1 181 ? -7.133 -9.475 3.155 1.00 94.56 181 ARG A O 1
ATOM 1386 N N . ASP A 1 182 ? -5.618 -9.747 1.514 1.00 93.12 182 ASP A N 1
ATOM 1387 C CA . ASP A 1 182 ? -5.029 -10.978 2.042 1.00 93.12 182 ASP A CA 1
ATOM 1388 C C . ASP A 1 182 ? -4.111 -10.718 3.249 1.00 93.12 182 ASP A C 1
ATOM 1390 O O . ASP A 1 182 ? -4.092 -11.501 4.200 1.00 93.12 182 ASP A O 1
ATOM 1394 N N . LYS A 1 183 ? -3.332 -9.623 3.232 1.00 91.62 183 LYS A N 1
ATOM 1395 C CA . LYS A 1 183 ? -2.244 -9.385 4.210 1.00 91.62 183 LYS A CA 1
ATOM 1396 C C . LYS A 1 183 ? -2.571 -8.340 5.286 1.00 91.62 183 LYS A C 1
ATOM 1398 O O . LYS A 1 183 ? -1.880 -8.296 6.306 1.00 91.62 183 LYS A O 1
ATOM 1403 N N . ALA A 1 184 ? -3.599 -7.511 5.090 1.00 94.38 184 ALA A N 1
ATOM 1404 C CA . ALA A 1 184 ? -4.077 -6.521 6.063 1.00 94.38 184 ALA A CA 1
ATOM 1405 C C . ALA A 1 184 ? -5.603 -6.246 5.977 1.00 94.38 184 ALA A C 1
ATOM 1407 O O . ALA A 1 184 ? -6.011 -5.082 5.854 1.00 94.38 184 ALA A O 1
ATOM 1408 N N . PRO A 1 185 ? -6.468 -7.279 6.055 1.00 95.19 185 PRO A N 1
ATOM 1409 C CA . PRO A 1 185 ? -7.918 -7.132 5.898 1.00 95.19 185 PRO A CA 1
ATOM 1410 C C . PRO A 1 185 ? -8.565 -6.164 6.899 1.00 95.19 185 PRO A C 1
ATOM 1412 O O . PRO A 1 185 ? -9.502 -5.451 6.536 1.00 95.19 185 PRO A O 1
ATOM 1415 N N . PHE A 1 186 ? -8.093 -6.096 8.150 1.00 95.06 186 PHE A N 1
ATOM 1416 C CA . PHE A 1 186 ? -8.686 -5.200 9.147 1.00 95.06 186 PHE A CA 1
ATOM 1417 C C . PHE A 1 186 ? -8.332 -3.731 8.870 1.00 95.06 186 PHE A C 1
ATOM 1419 O O . PHE A 1 186 ? -9.201 -2.861 8.958 1.00 95.06 186 PHE A O 1
ATOM 1426 N N . PHE A 1 187 ? -7.095 -3.441 8.462 1.00 95.19 187 PHE A N 1
ATOM 1427 C CA . PHE A 1 187 ? -6.705 -2.111 7.996 1.00 95.19 187 PHE A CA 1
ATOM 1428 C C . PHE A 1 187 ? -7.437 -1.711 6.704 1.00 95.19 187 PHE A C 1
ATOM 1430 O O . PHE A 1 187 ? -7.931 -0.584 6.622 1.00 95.19 187 PHE A O 1
ATOM 1437 N N . LEU A 1 188 ? -7.590 -2.626 5.739 1.00 95.31 188 LEU A N 1
ATOM 1438 C CA . LEU A 1 188 ? -8.352 -2.369 4.512 1.00 95.31 188 LEU A CA 1
ATOM 1439 C C . LEU A 1 188 ? -9.819 -2.025 4.821 1.00 95.31 188 LEU A C 1
ATOM 1441 O O . LEU A 1 188 ? -10.320 -1.008 4.347 1.00 95.31 188 LEU A O 1
ATOM 1445 N N . SER A 1 189 ? -10.472 -2.791 5.701 1.00 95.25 189 SER A N 1
ATOM 1446 C CA . SER A 1 189 ? -11.859 -2.547 6.125 1.00 95.25 189 SER A CA 1
ATOM 1447 C C . SER A 1 189 ? -12.059 -1.177 6.798 1.00 95.25 189 SER A C 1
ATOM 1449 O O . SER A 1 189 ? -13.115 -0.551 6.657 1.00 95.25 189 SER A O 1
ATOM 1451 N N . ILE A 1 190 ? -11.037 -0.648 7.482 1.00 94.44 190 ILE A N 1
ATOM 1452 C CA . ILE A 1 190 ? -11.051 0.721 8.023 1.00 94.44 190 ILE A CA 1
ATOM 1453 C C . ILE A 1 190 ? -10.991 1.761 6.894 1.00 94.44 190 ILE A C 1
ATOM 1455 O O . ILE A 1 190 ? -11.738 2.740 6.934 1.00 94.44 190 ILE A O 1
ATOM 1459 N N . MET A 1 191 ? -10.158 1.548 5.873 1.00 94.88 191 MET A N 1
ATOM 1460 C CA . MET A 1 191 ? -10.045 2.451 4.718 1.00 94.88 191 MET A CA 1
ATOM 1461 C C . MET A 1 191 ? -11.310 2.435 3.843 1.00 94.88 191 MET A C 1
ATOM 1463 O O . MET A 1 191 ? -11.764 3.486 3.388 1.00 94.88 191 MET A O 1
ATOM 1467 N N . GLU A 1 192 ? -11.942 1.274 3.674 1.00 93.25 192 GLU A N 1
ATOM 1468 C CA . GLU A 1 192 ? -13.273 1.134 3.070 1.00 93.25 192 GLU A CA 1
ATOM 1469 C C . GLU A 1 192 ? -14.337 1.881 3.879 1.00 93.25 192 GLU A C 1
ATOM 1471 O O . GLU A 1 192 ? -15.105 2.669 3.332 1.00 93.25 192 GLU A O 1
ATOM 1476 N N . SER A 1 193 ? -14.353 1.695 5.203 1.00 92.62 193 SER A N 1
ATOM 1477 C CA . SER A 1 193 ? -15.301 2.374 6.096 1.00 92.62 193 SER A CA 1
ATOM 1478 C C . SER A 1 193 ? -15.145 3.898 6.068 1.00 92.62 193 SER A C 1
ATOM 1480 O O . SER A 1 193 ? -16.142 4.610 6.169 1.00 92.62 193 SER A O 1
ATOM 1482 N N . ALA A 1 194 ? -13.919 4.403 5.894 1.00 91.38 194 ALA A N 1
ATOM 1483 C CA . ALA A 1 194 ? -13.622 5.830 5.773 1.00 91.38 194 ALA A CA 1
ATOM 1484 C C . ALA A 1 194 ? -13.957 6.424 4.389 1.00 91.38 194 ALA A C 1
ATOM 1486 O O . ALA A 1 194 ? -14.205 7.623 4.285 1.00 91.38 194 ALA A O 1
ATOM 1487 N N . THR A 1 195 ? -13.976 5.609 3.328 1.00 90.00 195 THR A N 1
ATOM 1488 C CA . THR A 1 195 ? -14.281 6.047 1.948 1.00 90.00 195 THR A CA 1
ATOM 1489 C C . THR A 1 195 ? -15.729 5.776 1.522 1.00 90.00 195 THR A C 1
ATOM 1491 O O . THR A 1 195 ? -16.186 6.304 0.505 1.00 90.00 195 THR A O 1
ATOM 1494 N N . LYS A 1 196 ? -16.486 5.002 2.309 1.00 87.56 196 LYS A N 1
ATOM 1495 C CA . LYS A 1 196 ? -17.899 4.678 2.077 1.00 87.56 196 LYS A CA 1
ATOM 1496 C C . LYS A 1 196 ? -18.783 5.930 2.101 1.00 87.56 196 LYS A C 1
ATOM 1498 O O . LYS A 1 196 ? -19.093 6.480 3.153 1.00 87.56 196 LYS A O 1
ATOM 1503 N N . THR A 1 197 ? -19.252 6.339 0.924 1.00 85.81 197 THR A N 1
ATOM 1504 C CA . THR A 1 197 ? -20.144 7.492 0.724 1.00 85.81 197 THR A CA 1
ATOM 1505 C C . THR A 1 197 ? -21.452 7.084 0.034 1.00 85.81 197 THR A C 1
ATOM 1507 O O . THR A 1 197 ? -21.560 5.991 -0.520 1.00 85.81 197 THR A O 1
ATOM 1510 N N . ARG A 1 198 ? -22.474 7.953 0.076 1.00 81.88 198 ARG A N 1
ATOM 1511 C CA . ARG A 1 198 ? -23.833 7.674 -0.438 1.00 81.88 198 ARG A CA 1
ATOM 1512 C C . ARG A 1 198 ? -23.892 7.523 -1.967 1.00 81.88 198 ARG A C 1
ATOM 1514 O O . ARG A 1 198 ? -24.813 6.890 -2.469 1.00 81.88 198 ARG A O 1
ATOM 1521 N N . ALA A 1 199 ? -22.935 8.097 -2.697 1.00 84.12 199 ALA A N 1
ATOM 1522 C CA . ALA A 1 199 ? -22.857 8.027 -4.157 1.00 84.12 199 ALA A CA 1
ATOM 1523 C C . ALA A 1 199 ? -21.765 7.047 -4.611 1.00 84.12 199 ALA A C 1
ATOM 1525 O O . ALA A 1 199 ? -20.605 7.183 -4.223 1.00 84.12 199 ALA A O 1
ATOM 1526 N N . THR A 1 200 ? -22.106 6.091 -5.475 1.00 80.94 200 THR A N 1
ATOM 1527 C CA . THR A 1 200 ? -21.160 5.104 -6.013 1.00 80.94 200 THR A CA 1
ATOM 1528 C C . THR A 1 200 ? -20.099 5.773 -6.897 1.00 80.94 200 THR A C 1
ATOM 1530 O O . THR A 1 200 ? -20.380 6.278 -7.983 1.00 80.94 200 THR A O 1
ATOM 1533 N N . ARG A 1 201 ? -18.838 5.786 -6.444 1.00 83.88 201 ARG A N 1
ATOM 1534 C CA . ARG A 1 201 ? -17.701 6.307 -7.223 1.00 83.88 201 ARG A CA 1
ATOM 1535 C C . ARG A 1 201 ? -16.946 5.151 -7.885 1.00 83.88 201 ARG A C 1
ATOM 1537 O O . ARG A 1 201 ? -16.458 4.259 -7.193 1.00 83.88 201 ARG A O 1
ATOM 1544 N N . LYS A 1 202 ? -16.786 5.195 -9.214 1.00 86.56 202 LYS A N 1
ATOM 1545 C CA . LYS A 1 202 ? -16.079 4.153 -9.992 1.00 86.56 202 LYS A CA 1
ATOM 1546 C C . LYS A 1 202 ? -14.626 3.941 -9.529 1.00 86.56 202 LYS A C 1
ATOM 1548 O O . LYS A 1 202 ? -14.147 2.815 -9.508 1.00 86.56 202 LYS A O 1
ATOM 1553 N N . ASN A 1 203 ? -13.955 5.002 -9.075 1.00 88.50 203 ASN A N 1
ATOM 1554 C CA . ASN A 1 203 ? -12.517 4.987 -8.773 1.00 88.50 203 ASN A CA 1
ATOM 1555 C C . ASN A 1 203 ? -12.187 4.627 -7.306 1.00 88.50 203 ASN A C 1
ATOM 1557 O O . ASN A 1 203 ? -11.045 4.793 -6.883 1.00 88.50 203 ASN A O 1
ATOM 1561 N N . THR A 1 204 ? -13.163 4.156 -6.516 1.00 90.06 204 THR A N 1
ATOM 1562 C CA . THR A 1 204 ? -13.012 3.952 -5.057 1.00 90.06 204 THR A CA 1
ATOM 1563 C C . THR A 1 204 ? -11.836 3.033 -4.701 1.00 90.06 204 THR A C 1
ATOM 1565 O O . THR A 1 204 ? -11.063 3.368 -3.808 1.00 90.06 204 THR A O 1
ATOM 1568 N N . CYS A 1 205 ? -11.632 1.937 -5.444 1.00 91.75 205 CYS A N 1
ATOM 1569 C CA . CYS A 1 205 ? -10.487 1.035 -5.262 1.00 91.75 205 CYS A CA 1
ATOM 1570 C C . CYS A 1 205 ? -9.140 1.769 -5.387 1.00 91.75 205 CYS A C 1
ATOM 1572 O O . CYS A 1 205 ? -8.319 1.694 -4.476 1.00 91.75 205 CYS A O 1
ATOM 1574 N N . ALA A 1 206 ? -8.932 2.534 -6.464 1.00 93.56 206 ALA A N 1
ATOM 1575 C CA . ALA A 1 206 ? -7.685 3.267 -6.685 1.00 93.56 206 ALA A CA 1
ATOM 1576 C C . ALA A 1 206 ? -7.435 4.331 -5.599 1.00 93.56 206 ALA A C 1
ATOM 1578 O O . ALA A 1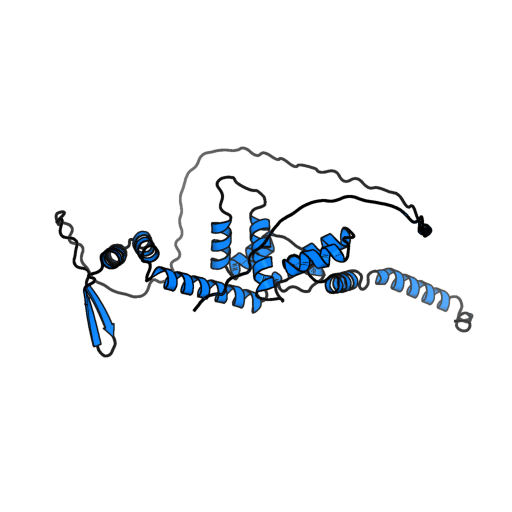 206 ? -6.304 4.491 -5.148 1.00 93.56 206 ALA A O 1
ATOM 1579 N N . VAL A 1 207 ? -8.488 5.012 -5.125 1.00 94.00 207 VAL A N 1
ATOM 1580 C CA . VAL A 1 207 ? -8.388 5.984 -4.019 1.00 94.00 207 VAL A CA 1
ATOM 1581 C C . VAL A 1 207 ? -7.996 5.294 -2.707 1.00 94.00 207 VAL A C 1
ATOM 1583 O O . VAL A 1 207 ? -7.066 5.750 -2.044 1.00 94.00 207 VAL A O 1
ATOM 1586 N N . ILE A 1 208 ? -8.636 4.170 -2.356 1.00 95.06 208 ILE A N 1
ATOM 1587 C CA . ILE A 1 208 ? -8.276 3.367 -1.174 1.00 95.06 208 ILE A CA 1
ATOM 1588 C C . ILE A 1 208 ? -6.811 2.923 -1.255 1.00 95.06 208 ILE A C 1
ATOM 1590 O O . ILE A 1 208 ? -6.060 3.129 -0.300 1.00 95.06 208 ILE A O 1
ATOM 1594 N N . CYS A 1 209 ? -6.382 2.356 -2.387 1.00 95.38 209 CYS A N 1
ATOM 1595 C CA . CYS A 1 209 ? -5.011 1.890 -2.588 1.00 95.38 209 CYS A CA 1
ATOM 1596 C C . CYS A 1 209 ? -3.987 3.033 -2.531 1.00 95.38 209 CYS A C 1
ATOM 1598 O O . CYS A 1 209 ? -2.936 2.870 -1.912 1.00 95.38 209 CYS A O 1
ATOM 1600 N N . LEU A 1 210 ? -4.282 4.197 -3.117 1.00 95.50 210 LEU A N 1
ATOM 1601 C CA . LEU A 1 210 ? -3.397 5.363 -3.081 1.00 95.50 210 LEU A CA 1
ATOM 1602 C C . LEU A 1 210 ? -3.238 5.905 -1.653 1.00 95.50 210 LEU A C 1
ATOM 1604 O O . LEU A 1 210 ? -2.119 5.998 -1.154 1.00 95.50 210 LEU A O 1
ATOM 1608 N N . CYS A 1 211 ? -4.342 6.182 -0.950 1.00 95.38 211 CYS A N 1
ATOM 1609 C CA . CYS A 1 211 ? -4.292 6.647 0.440 1.00 95.38 211 CYS A CA 1
ATOM 1610 C C . CYS A 1 211 ? -3.592 5.629 1.357 1.00 95.38 211 CYS A C 1
ATOM 1612 O O . CYS A 1 211 ? -2.785 6.007 2.206 1.00 95.38 211 CYS A O 1
ATOM 1614 N N . THR A 1 212 ? -3.844 4.335 1.146 1.00 95.12 212 THR A N 1
ATOM 1615 C CA . THR A 1 212 ? -3.176 3.247 1.870 1.00 95.12 212 THR A CA 1
ATOM 1616 C C . THR A 1 212 ? -1.669 3.245 1.615 1.00 95.12 212 THR A C 1
ATOM 1618 O O . THR A 1 212 ? -0.889 3.232 2.562 1.00 95.12 212 THR A O 1
ATOM 1621 N N . THR A 1 213 ? -1.226 3.308 0.359 1.00 95.25 213 THR A N 1
ATOM 1622 C CA . THR A 1 213 ? 0.204 3.206 0.012 1.00 95.25 213 THR A CA 1
ATOM 1623 C C . THR A 1 213 ? 1.024 4.437 0.392 1.00 95.25 213 THR A C 1
ATOM 1625 O O . THR A 1 213 ? 2.208 4.295 0.695 1.00 95.25 213 THR A O 1
ATOM 1628 N N . ILE A 1 214 ? 0.412 5.620 0.496 1.00 95.69 214 ILE A N 1
ATOM 1629 C CA . ILE A 1 214 ? 1.033 6.805 1.116 1.00 95.69 214 ILE A CA 1
ATOM 1630 C C . ILE A 1 214 ? 1.321 6.537 2.605 1.00 95.69 214 ILE A C 1
ATOM 1632 O O . ILE A 1 214 ? 2.459 6.682 3.056 1.00 95.69 214 ILE A O 1
ATOM 1636 N N . LEU A 1 215 ? 0.319 6.065 3.361 1.00 94.75 215 LEU A N 1
ATOM 1637 C CA . LEU A 1 215 ? 0.460 5.736 4.788 1.00 94.75 215 LEU A CA 1
ATOM 1638 C C . LEU A 1 215 ? 1.460 4.591 5.034 1.00 94.75 215 LEU A C 1
ATOM 1640 O O . LEU A 1 215 ? 2.229 4.631 5.998 1.00 94.75 215 LEU A O 1
ATOM 1644 N N . LEU A 1 216 ? 1.471 3.581 4.157 1.00 93.81 216 LEU A N 1
ATOM 1645 C CA . LEU A 1 216 ? 2.414 2.465 4.220 1.00 93.81 216 LEU A CA 1
ATOM 1646 C C . LEU A 1 216 ? 3.855 2.925 3.977 1.00 93.81 216 LEU A C 1
ATOM 1648 O O . LEU A 1 216 ? 4.712 2.593 4.792 1.00 93.81 216 LEU A O 1
ATOM 1652 N N . LYS A 1 217 ? 4.122 3.729 2.937 1.00 93.81 217 LYS A N 1
ATOM 1653 C CA . LYS A 1 217 ? 5.465 4.260 2.638 1.00 93.81 217 LYS A CA 1
ATOM 1654 C C . LYS A 1 217 ? 6.005 5.146 3.759 1.00 93.81 217 LYS A C 1
ATOM 1656 O O . LYS A 1 217 ? 7.143 4.946 4.183 1.00 93.81 217 LYS A O 1
ATOM 1661 N N . TYR A 1 218 ? 5.174 6.048 4.291 1.00 93.25 218 TYR A N 1
ATOM 1662 C CA . TYR A 1 218 ? 5.528 6.889 5.441 1.00 93.25 218 TYR A CA 1
ATOM 1663 C C . TYR A 1 218 ? 5.952 6.046 6.655 1.00 93.25 218 TYR A C 1
ATOM 1665 O O . TYR A 1 218 ? 6.899 6.383 7.367 1.00 93.25 218 TYR A O 1
ATOM 1673 N N . ARG A 1 219 ? 5.279 4.908 6.891 1.00 92.19 219 ARG A N 1
ATOM 1674 C CA . ARG A 1 219 ? 5.604 4.019 8.013 1.00 92.19 219 ARG A CA 1
ATOM 1675 C C . ARG A 1 219 ? 6.748 3.042 7.719 1.00 92.19 219 ARG A C 1
ATOM 1677 O O . ARG A 1 219 ? 7.464 2.683 8.656 1.00 92.19 219 ARG A O 1
ATOM 1684 N N . TYR A 1 220 ? 6.907 2.611 6.472 1.00 92.19 220 TYR A N 1
ATOM 1685 C CA . TYR A 1 220 ? 7.862 1.611 5.996 1.00 92.19 220 TYR A CA 1
ATOM 1686 C C . TYR A 1 220 ? 8.332 1.981 4.583 1.00 92.19 220 TYR A C 1
ATOM 1688 O O . TYR A 1 220 ? 7.680 1.653 3.593 1.00 92.19 220 TYR A O 1
ATOM 1696 N N . ARG A 1 221 ? 9.511 2.611 4.481 1.00 90.12 221 ARG A N 1
ATOM 1697 C CA . ARG A 1 221 ? 10.063 3.143 3.217 1.00 90.12 221 ARG A CA 1
ATOM 1698 C C . ARG A 1 221 ? 10.221 2.119 2.084 1.00 90.12 221 ARG A C 1
ATOM 1700 O O . ARG A 1 221 ? 10.360 2.533 0.939 1.00 90.12 221 ARG A O 1
ATOM 1707 N N . GLU A 1 222 ? 10.207 0.817 2.377 1.00 90.19 222 GLU A N 1
ATOM 1708 C CA . GLU A 1 222 ? 10.233 -0.257 1.370 1.00 90.19 222 GLU A CA 1
ATOM 1709 C C . GLU A 1 222 ? 8.913 -0.404 0.595 1.00 90.19 222 GLU A C 1
ATOM 1711 O O . GLU A 1 222 ? 8.939 -0.841 -0.552 1.00 90.19 222 GLU A O 1
ATOM 1716 N N . LEU A 1 223 ? 7.772 -0.037 1.193 1.00 92.25 223 LEU A N 1
ATOM 1717 C CA . LEU A 1 223 ? 6.431 -0.184 0.612 1.00 92.25 223 LEU A CA 1
ATOM 1718 C C . LEU A 1 223 ? 6.110 0.982 -0.341 1.00 92.25 223 LEU A C 1
ATOM 1720 O O . LEU A 1 223 ? 5.169 1.740 -0.119 1.00 92.25 223 LEU A O 1
ATOM 1724 N N . ASN A 1 224 ? 6.948 1.166 -1.367 1.00 94.19 224 ASN A N 1
ATOM 1725 C CA . ASN A 1 224 ? 6.975 2.359 -2.225 1.00 94.19 224 ASN A CA 1
ATOM 1726 C C . ASN A 1 224 ? 6.643 2.108 -3.713 1.00 94.19 224 ASN A C 1
ATOM 1728 O O . ASN A 1 224 ? 6.808 3.006 -4.541 1.00 94.19 224 ASN A O 1
ATOM 1732 N N . PHE A 1 225 ? 6.166 0.907 -4.060 1.00 94.56 225 PHE A N 1
ATOM 1733 C CA . PHE A 1 225 ? 5.851 0.493 -5.436 1.00 94.56 225 PHE A CA 1
ATOM 1734 C C . PHE A 1 225 ? 4.924 1.470 -6.186 1.00 94.56 225 PHE A C 1
ATOM 1736 O O . PHE A 1 225 ? 5.254 1.904 -7.287 1.00 94.56 225 PHE A O 1
ATOM 1743 N N . VAL A 1 226 ? 3.808 1.894 -5.575 1.00 95.31 226 VAL A N 1
ATOM 1744 C CA . VAL A 1 226 ? 2.868 2.857 -6.192 1.00 95.31 226 VAL A CA 1
ATOM 1745 C C . VAL A 1 226 ? 3.540 4.203 -6.457 1.00 95.31 226 VAL A C 1
ATOM 1747 O O . VAL A 1 226 ? 3.350 4.804 -7.511 1.00 95.31 226 VAL A O 1
ATOM 1750 N N . GLN A 1 227 ? 4.383 4.664 -5.537 1.00 96.06 227 GLN A N 1
ATOM 1751 C CA . GLN A 1 227 ? 5.106 5.917 -5.695 1.00 96.06 227 GLN A CA 1
ATOM 1752 C C . GLN A 1 227 ? 6.147 5.853 -6.809 1.00 96.06 227 GLN A C 1
ATOM 1754 O O . GLN A 1 227 ? 6.341 6.862 -7.482 1.00 96.06 227 GLN A O 1
ATOM 1759 N N . LYS A 1 228 ? 6.779 4.698 -7.065 1.00 95.25 228 LYS A N 1
ATOM 1760 C CA . LYS A 1 228 ? 7.614 4.515 -8.266 1.00 95.25 228 LYS A CA 1
ATOM 1761 C C . LYS A 1 228 ? 6.790 4.714 -9.536 1.00 95.25 228 LYS A C 1
ATOM 1763 O O . LYS A 1 228 ? 7.199 5.499 -10.381 1.00 95.25 228 LYS A O 1
ATOM 1768 N N . ILE A 1 229 ? 5.617 4.082 -9.634 1.00 95.19 229 ILE A N 1
ATOM 1769 C CA . ILE A 1 229 ? 4.708 4.209 -10.788 1.00 95.19 229 ILE A CA 1
ATOM 1770 C C . ILE A 1 229 ? 4.309 5.670 -11.026 1.00 95.19 229 ILE A C 1
ATOM 1772 O O . ILE A 1 229 ? 4.502 6.182 -12.125 1.00 95.19 229 ILE A O 1
ATOM 1776 N N . ILE A 1 230 ? 3.843 6.378 -9.991 1.00 95.88 230 ILE A N 1
ATOM 1777 C CA . ILE A 1 230 ? 3.491 7.808 -10.088 1.00 95.88 230 ILE A CA 1
ATOM 1778 C C . ILE A 1 230 ? 4.703 8.643 -10.532 1.00 95.88 230 ILE A C 1
ATOM 1780 O O . ILE A 1 230 ? 4.578 9.537 -11.366 1.00 95.88 230 ILE A O 1
ATOM 1784 N N . SER A 1 231 ? 5.892 8.327 -10.018 1.00 96.31 231 SER A N 1
ATOM 1785 C CA . SER A 1 231 ? 7.126 9.044 -10.356 1.00 96.31 231 SER A CA 1
ATOM 1786 C C . SER A 1 231 ? 7.596 8.797 -11.792 1.00 96.31 231 SER A C 1
ATOM 1788 O O . SER A 1 231 ? 8.101 9.718 -12.427 1.00 96.31 231 SER A O 1
ATOM 1790 N N . LEU A 1 232 ? 7.408 7.581 -12.312 1.00 95.31 232 LEU A N 1
ATOM 1791 C CA . LEU A 1 232 ? 7.702 7.217 -13.700 1.00 95.31 232 LEU A CA 1
ATOM 1792 C C . LEU A 1 232 ? 6.735 7.908 -14.669 1.00 95.31 232 LEU A C 1
ATOM 1794 O O . LEU A 1 232 ? 7.180 8.454 -15.674 1.00 95.31 232 LEU A O 1
ATOM 1798 N N . ILE A 1 233 ? 5.442 7.977 -14.330 1.00 95.31 233 ILE A N 1
ATOM 1799 C CA . ILE A 1 233 ? 4.438 8.736 -15.097 1.00 95.31 233 ILE A CA 1
ATOM 1800 C C . ILE A 1 233 ? 4.813 10.227 -15.150 1.00 95.31 233 ILE A C 1
ATOM 1802 O O . ILE A 1 233 ? 4.813 10.828 -16.225 1.00 95.31 233 ILE A O 1
ATOM 1806 N N . LEU A 1 234 ? 5.188 10.824 -14.012 1.00 96.62 234 LEU A N 1
ATOM 1807 C CA . LEU A 1 234 ? 5.646 12.218 -13.956 1.00 96.62 234 LEU A CA 1
ATOM 1808 C C . LEU A 1 234 ? 6.933 12.448 -14.763 1.00 96.62 234 LEU A C 1
ATOM 1810 O O . LEU A 1 234 ? 7.049 13.467 -15.436 1.00 96.62 234 LEU A O 1
ATOM 1814 N N . TYR A 1 235 ? 7.880 11.508 -14.739 1.00 96.19 235 TYR A N 1
ATOM 1815 C CA . TYR A 1 235 ? 9.110 11.594 -15.530 1.00 96.19 235 TYR A CA 1
ATOM 1816 C C . TYR A 1 235 ? 8.833 11.503 -17.037 1.00 96.19 235 TYR A C 1
ATOM 1818 O O . TYR A 1 235 ? 9.362 12.310 -17.796 1.00 96.19 235 TYR A O 1
ATOM 1826 N N . ALA A 1 236 ? 7.952 10.591 -17.462 1.00 94.38 236 ALA A N 1
ATOM 1827 C CA . ALA A 1 236 ? 7.488 10.492 -18.848 1.00 94.38 236 ALA A CA 1
ATOM 1828 C C . ALA A 1 236 ? 6.690 11.734 -19.297 1.00 94.38 236 ALA A C 1
ATOM 1830 O O . ALA A 1 236 ? 6.732 12.108 -20.461 1.00 94.38 236 ALA A O 1
ATOM 1831 N N . SER A 1 237 ? 6.031 12.428 -18.362 1.00 95.50 237 SER A N 1
ATOM 1832 C CA . SER A 1 237 ? 5.400 13.741 -18.590 1.00 95.50 237 SER A CA 1
ATOM 1833 C C . SER A 1 237 ? 6.396 14.916 -18.531 1.00 95.50 237 SER A C 1
ATOM 1835 O O . SER A 1 237 ? 5.978 16.063 -18.390 1.00 95.50 237 SER A O 1
ATOM 1837 N N . HIS A 1 238 ? 7.708 14.648 -18.563 1.00 95.19 238 HIS A N 1
ATOM 1838 C CA . HIS A 1 238 ? 8.795 15.630 -18.456 1.00 95.19 238 HIS A CA 1
ATOM 1839 C C . HIS A 1 238 ? 8.713 16.565 -17.226 1.00 95.19 238 HIS A C 1
ATOM 1841 O O . HIS A 1 238 ? 9.202 17.695 -17.258 1.00 95.19 238 HIS A O 1
ATOM 1847 N N . ALA A 1 239 ? 8.129 16.104 -16.111 1.00 95.75 239 ALA A N 1
ATOM 1848 C CA . ALA A 1 239 ? 7.956 16.924 -14.913 1.00 95.75 239 ALA A CA 1
ATOM 1849 C C . ALA A 1 239 ? 9.298 17.427 -14.346 1.00 95.75 239 ALA A C 1
ATOM 1851 O O . ALA A 1 239 ? 10.271 16.675 -14.197 1.00 95.75 239 ALA A O 1
ATOM 1852 N N . SER A 1 240 ? 9.337 18.714 -13.988 1.00 95.56 240 SER A N 1
ATOM 1853 C CA . SER A 1 240 ? 10.559 19.376 -13.528 1.00 95.56 240 SER A CA 1
ATOM 1854 C C . SER A 1 240 ? 11.036 18.856 -12.162 1.00 95.56 240 SER A C 1
ATOM 1856 O O . SER A 1 240 ? 10.291 18.244 -11.389 1.00 95.56 240 SER A O 1
ATOM 1858 N N . LYS A 1 241 ? 12.305 19.120 -11.828 1.00 95.19 241 LYS A N 1
ATOM 1859 C CA . LYS A 1 241 ? 12.927 18.706 -10.556 1.00 95.19 241 LYS A CA 1
ATOM 1860 C C . LYS A 1 241 ? 12.177 19.271 -9.337 1.00 95.19 241 LYS A C 1
ATOM 1862 O O . LYS A 1 241 ? 12.101 18.619 -8.296 1.00 95.19 241 LYS A O 1
ATOM 1867 N N . GLU A 1 242 ? 11.565 20.436 -9.495 1.00 96.62 242 GLU A N 1
ATOM 1868 C CA . GLU A 1 242 ? 10.798 21.171 -8.490 1.00 96.62 242 GLU A CA 1
ATOM 1869 C C . GLU A 1 242 ? 9.472 20.464 -8.184 1.00 96.62 242 GLU A C 1
ATOM 1871 O O . GLU A 1 242 ? 9.055 20.439 -7.027 1.00 96.62 242 GLU A O 1
ATOM 1876 N N . VAL A 1 243 ? 8.845 19.820 -9.177 1.00 96.44 243 VAL A N 1
ATOM 1877 C CA . VAL A 1 243 ? 7.640 18.993 -8.979 1.00 96.44 243 VAL A CA 1
ATOM 1878 C C . VAL A 1 243 ? 7.960 17.804 -8.073 1.00 96.44 243 VAL A C 1
ATOM 1880 O O . VAL A 1 243 ? 7.278 17.592 -7.070 1.00 96.44 243 VAL A O 1
ATOM 1883 N N . PHE A 1 244 ? 9.050 17.079 -8.351 1.00 96.31 244 PHE A N 1
ATOM 1884 C CA . PHE A 1 244 ? 9.517 15.997 -7.475 1.00 96.31 244 PHE A CA 1
ATOM 1885 C C . PHE A 1 244 ? 9.869 16.509 -6.071 1.00 96.31 244 PHE A C 1
ATOM 1887 O O . PHE A 1 244 ? 9.482 15.887 -5.084 1.00 96.31 244 PHE A O 1
ATOM 1894 N N . SER A 1 245 ? 10.538 17.662 -5.970 1.00 95.94 245 SER A N 1
ATOM 1895 C CA . SER A 1 245 ? 10.884 18.292 -4.688 1.00 95.94 245 SER A CA 1
ATOM 1896 C C . SER A 1 245 ? 9.646 18.638 -3.844 1.00 95.94 245 SER A C 1
ATOM 1898 O O . SER A 1 245 ? 9.631 18.396 -2.641 1.00 95.94 245 SER A O 1
ATOM 1900 N N . ARG A 1 246 ? 8.572 19.137 -4.475 1.00 96.50 246 ARG A N 1
ATOM 1901 C CA . ARG A 1 246 ? 7.305 19.500 -3.811 1.00 96.50 246 ARG A CA 1
ATOM 1902 C C . ARG A 1 246 ? 6.447 18.288 -3.429 1.00 96.50 246 ARG A C 1
ATOM 1904 O O . ARG A 1 246 ? 5.795 18.317 -2.390 1.00 96.50 246 ARG A O 1
ATOM 1911 N N . LEU A 1 247 ? 6.436 17.227 -4.240 1.00 95.69 247 LEU A N 1
ATOM 1912 C CA . LEU A 1 247 ? 5.601 16.038 -4.002 1.00 95.69 247 LEU A CA 1
ATOM 1913 C C . LEU A 1 247 ? 6.261 14.983 -3.095 1.00 95.69 247 LEU A C 1
ATOM 1915 O O . LEU A 1 247 ? 5.559 14.166 -2.498 1.00 95.69 247 LEU A O 1
ATOM 1919 N N . MET A 1 248 ? 7.594 14.972 -2.978 1.00 94.56 248 MET A N 1
ATOM 1920 C CA . MET A 1 248 ? 8.321 13.983 -2.171 1.00 94.56 248 MET A CA 1
ATOM 1921 C C . MET A 1 248 ? 7.995 14.059 -0.662 1.00 94.56 248 MET A C 1
ATOM 1923 O O . MET A 1 248 ? 7.748 12.998 -0.087 1.00 94.56 248 MET A O 1
ATOM 1927 N N . PRO A 1 249 ? 7.893 15.243 -0.013 1.00 94.38 249 PRO A N 1
ATOM 1928 C CA . PRO A 1 249 ? 7.477 15.359 1.392 1.00 94.38 249 PRO A CA 1
ATOM 1929 C C . PRO A 1 249 ? 6.052 14.865 1.682 1.00 94.38 249 PRO A C 1
ATOM 1931 O O . PRO A 1 249 ? 5.746 14.522 2.819 1.00 94.38 249 PRO A O 1
ATOM 1934 N N . LEU A 1 250 ? 5.188 14.801 0.662 1.00 94.50 250 LEU A N 1
ATOM 1935 C CA . LEU A 1 250 ? 3.826 14.260 0.758 1.00 94.50 250 LEU A CA 1
ATOM 1936 C C . LEU A 1 250 ? 3.785 12.727 0.609 1.00 94.50 250 LEU A C 1
ATOM 1938 O O . LEU A 1 250 ? 2.712 12.135 0.533 1.00 94.50 250 LEU A O 1
ATOM 1942 N N . GLU A 1 251 ? 4.952 12.084 0.506 1.00 94.81 251 GLU A N 1
ATOM 1943 C CA . GLU A 1 251 ? 5.138 10.653 0.254 1.00 94.81 251 GLU A CA 1
ATOM 1944 C C . GLU A 1 251 ? 4.431 10.131 -1.020 1.00 94.81 251 GLU A C 1
ATOM 1946 O O . GLU A 1 251 ? 4.253 8.923 -1.173 1.00 94.81 251 GLU A O 1
ATOM 1951 N N . LEU A 1 252 ? 4.108 11.016 -1.975 1.00 94.88 252 LEU A N 1
ATOM 1952 C CA . LEU A 1 252 ? 3.455 10.700 -3.259 1.00 94.88 252 LEU A CA 1
ATOM 1953 C C . LEU A 1 252 ? 4.417 10.162 -4.332 1.00 94.88 252 LEU A C 1
ATOM 1955 O O . LEU A 1 252 ? 4.007 9.401 -5.205 1.00 94.88 252 LEU A O 1
ATOM 1959 N N . VAL A 1 253 ? 5.694 10.544 -4.265 1.00 96.25 253 VAL A N 1
ATOM 1960 C CA . VAL A 1 253 ? 6.736 10.201 -5.254 1.00 96.25 253 VAL A CA 1
ATOM 1961 C C . VAL A 1 253 ? 8.000 9.667 -4.576 1.00 96.25 253 VAL A C 1
ATOM 1963 O O . VAL A 1 253 ? 8.181 9.820 -3.364 1.00 96.25 253 VAL A O 1
ATOM 1966 N N . VAL A 1 254 ? 8.881 9.025 -5.341 1.00 94.75 254 VAL A N 1
ATOM 1967 C CA . VAL A 1 254 ? 10.279 8.771 -4.945 1.00 94.75 254 VAL A CA 1
ATOM 1968 C C . VAL A 1 254 ? 11.169 9.937 -5.405 1.00 94.75 254 VAL A C 1
ATOM 1970 O O . VAL A 1 254 ? 10.716 10.811 -6.146 1.00 94.75 254 VAL A O 1
ATOM 1973 N N . SER A 1 255 ? 12.428 9.999 -4.961 1.00 94.38 255 SER A N 1
ATOM 1974 C CA . SER A 1 255 ? 13.340 11.061 -5.407 1.00 94.38 255 SER A CA 1
ATOM 1975 C C . SER A 1 255 ? 13.647 10.925 -6.902 1.00 94.38 255 SER A C 1
ATOM 1977 O O . SER A 1 255 ? 13.767 9.813 -7.416 1.00 94.38 255 SER A O 1
ATOM 1979 N N . ARG A 1 256 ? 13.848 12.051 -7.606 1.00 93.75 256 ARG A N 1
ATOM 1980 C CA . ARG A 1 256 ? 14.163 12.050 -9.051 1.00 93.75 256 ARG A CA 1
ATOM 1981 C C . ARG A 1 256 ? 15.389 11.190 -9.393 1.00 93.75 256 ARG A C 1
ATOM 1983 O O . ARG A 1 256 ? 15.412 10.587 -10.456 1.00 93.75 256 ARG A O 1
ATOM 1990 N N . SER A 1 257 ? 16.361 11.075 -8.484 1.00 94.25 257 SER A N 1
ATOM 1991 C CA . SER A 1 257 ? 17.499 10.152 -8.611 1.00 94.25 257 SER A CA 1
ATOM 1992 C C . SER A 1 257 ? 17.073 8.681 -8.687 1.00 94.25 257 SER A C 1
ATOM 1994 O O . SER A 1 257 ? 17.521 7.975 -9.579 1.00 94.25 257 SER A O 1
ATOM 1996 N N . THR A 1 258 ? 16.156 8.228 -7.824 1.00 93.12 258 THR A N 1
ATOM 1997 C CA . THR A 1 258 ? 15.589 6.871 -7.899 1.00 93.12 258 THR A CA 1
ATOM 1998 C C . THR A 1 258 ? 14.804 6.654 -9.192 1.00 93.12 258 THR A C 1
ATOM 2000 O O . THR A 1 258 ? 14.816 5.547 -9.715 1.00 93.12 258 THR A O 1
ATOM 2003 N N . VAL A 1 259 ? 14.139 7.686 -9.727 1.00 94.50 259 VAL A N 1
ATOM 2004 C CA . VAL A 1 259 ? 13.435 7.566 -11.016 1.00 94.50 259 VAL A CA 1
ATOM 2005 C C . VAL A 1 259 ? 14.412 7.397 -12.171 1.00 94.50 259 VAL A C 1
ATOM 2007 O O . VAL A 1 259 ? 14.182 6.531 -13.003 1.00 94.50 259 VAL A O 1
ATOM 2010 N N . ILE A 1 260 ? 15.506 8.167 -12.195 1.00 94.12 260 ILE A N 1
ATOM 2011 C CA . ILE A 1 260 ? 16.560 8.027 -13.210 1.00 94.12 260 ILE A CA 1
ATOM 2012 C C . ILE A 1 260 ? 17.115 6.600 -13.179 1.00 94.12 260 ILE A C 1
ATOM 2014 O O . ILE A 1 260 ? 17.008 5.912 -14.181 1.00 94.12 260 ILE A O 1
ATOM 2018 N N . SER A 1 261 ? 17.527 6.085 -12.014 1.00 93.38 261 SER A N 1
ATOM 2019 C CA . SER A 1 261 ? 18.031 4.705 -11.913 1.00 93.38 261 SER A CA 1
ATOM 2020 C C . SER A 1 261 ? 17.012 3.628 -12.319 1.00 93.38 261 SER A C 1
ATOM 2022 O O . SER A 1 261 ? 17.411 2.578 -12.809 1.00 93.38 261 SER A O 1
ATOM 2024 N N . LEU A 1 262 ? 15.705 3.867 -12.144 1.00 92.69 262 LEU A N 1
ATOM 2025 C CA . LEU A 1 262 ? 14.659 2.975 -12.663 1.00 92.69 262 LEU A CA 1
ATOM 2026 C C . LEU A 1 262 ? 14.517 3.083 -14.189 1.00 92.69 262 LEU A C 1
ATOM 2028 O O . LEU A 1 262 ? 14.282 2.077 -14.844 1.00 92.69 262 LEU A O 1
ATOM 2032 N N . VAL A 1 263 ? 14.661 4.278 -14.766 1.00 93.00 263 VAL A N 1
ATOM 2033 C CA . VAL A 1 263 ? 14.668 4.495 -16.223 1.00 93.00 263 VAL A CA 1
ATOM 2034 C C . VAL A 1 263 ? 15.914 3.877 -16.862 1.00 93.00 263 VAL A C 1
ATOM 2036 O O . VAL A 1 263 ? 15.789 3.225 -17.895 1.00 93.00 263 VAL A O 1
ATOM 2039 N N . ASP A 1 264 ? 17.071 3.968 -16.208 1.00 92.12 264 ASP A N 1
ATOM 2040 C CA . ASP A 1 264 ? 18.300 3.276 -16.603 1.00 92.12 264 ASP A CA 1
ATOM 2041 C C . ASP A 1 264 ? 18.113 1.742 -16.544 1.00 92.12 264 ASP A C 1
ATOM 2043 O O . ASP A 1 264 ? 18.526 1.029 -17.456 1.00 92.12 264 ASP A O 1
ATOM 2047 N N . GLU A 1 265 ? 17.414 1.218 -15.523 1.00 91.00 265 GLU A N 1
ATOM 2048 C CA . GLU A 1 265 ? 17.024 -0.203 -15.432 1.00 91.00 265 GLU A CA 1
ATOM 2049 C C . GLU A 1 265 ? 16.026 -0.609 -16.538 1.00 91.00 265 GLU A C 1
ATOM 2051 O O . GLU A 1 265 ? 16.100 -1.723 -17.057 1.00 91.00 265 GLU A O 1
ATOM 2056 N N . PHE A 1 266 ? 15.111 0.280 -16.946 1.00 88.81 266 PHE A N 1
ATOM 2057 C CA . PHE A 1 266 ? 14.187 0.041 -18.064 1.00 88.81 266 PHE A CA 1
ATOM 2058 C C . PHE A 1 266 ? 14.860 0.092 -19.441 1.00 88.81 266 PHE A C 1
ATOM 2060 O O . PHE A 1 266 ? 14.435 -0.642 -20.333 1.00 88.81 266 PHE A O 1
ATOM 2067 N N . GLY A 1 267 ? 15.861 0.960 -19.612 1.00 88.62 267 GLY A N 1
ATOM 2068 C CA . GLY A 1 267 ? 16.671 1.091 -20.826 1.00 88.62 267 GLY A CA 1
ATOM 2069 C C . GLY A 1 267 ? 17.821 0.085 -20.912 1.00 88.62 267 GLY A C 1
ATOM 2070 O O . GLY A 1 267 ? 18.462 -0.029 -21.960 1.00 88.62 267 GLY A O 1
ATOM 2071 N N . LYS A 1 268 ? 18.086 -0.671 -19.839 1.00 87.62 268 LYS A N 1
ATOM 2072 C CA . LYS A 1 268 ? 19.109 -1.715 -19.827 1.00 87.62 268 LYS A CA 1
ATOM 2073 C C . LYS A 1 268 ? 18.849 -2.721 -20.949 1.00 87.62 268 LYS A C 1
ATOM 2075 O O . LYS A 1 268 ? 17.734 -3.203 -21.130 1.00 87.62 268 LYS A O 1
ATOM 2080 N N . ASP A 1 269 ? 19.908 -3.027 -21.692 1.00 85.81 269 ASP A N 1
ATOM 2081 C CA . ASP A 1 269 ? 19.911 -3.970 -22.814 1.00 85.81 269 ASP A CA 1
ATOM 2082 C C . ASP A 1 269 ? 18.974 -3.583 -23.989 1.00 85.81 269 ASP A C 1
ATOM 2084 O O . ASP A 1 269 ? 18.777 -4.383 -24.901 1.00 85.81 269 ASP A O 1
ATOM 2088 N N . HIS A 1 270 ? 18.471 -2.337 -24.048 1.00 87.12 270 HIS A N 1
ATOM 2089 C CA . HIS A 1 270 ? 17.672 -1.821 -25.173 1.00 87.12 270 HIS A CA 1
ATOM 2090 C C . HIS A 1 270 ? 18.422 -1.931 -26.513 1.00 87.12 270 HIS A C 1
ATOM 2092 O O . HIS A 1 270 ? 17.911 -2.505 -27.475 1.00 87.12 270 HIS A O 1
ATOM 2098 N N . ASP A 1 271 ? 19.684 -1.491 -26.553 1.00 90.12 271 ASP A N 1
ATOM 2099 C CA . ASP A 1 271 ? 20.522 -1.583 -27.755 1.00 90.12 271 ASP A CA 1
ATOM 2100 C C . ASP A 1 271 ? 21.062 -3.002 -28.024 1.00 90.12 271 ASP A C 1
ATOM 2102 O O . ASP A 1 271 ? 21.886 -3.168 -28.923 1.00 90.12 271 ASP A O 1
ATOM 2106 N N . ALA A 1 272 ? 20.705 -4.032 -27.244 1.00 91.06 272 ALA A N 1
ATOM 2107 C CA . ALA A 1 272 ? 21.345 -5.350 -27.352 1.00 91.06 272 ALA A CA 1
ATOM 2108 C C . ALA A 1 272 ? 21.192 -5.966 -28.753 1.00 91.06 272 ALA A C 1
ATOM 2110 O O . ALA A 1 272 ? 22.142 -6.550 -29.280 1.00 91.06 272 ALA A O 1
ATOM 2111 N N . LEU A 1 273 ? 20.035 -5.768 -29.396 1.00 88.88 273 LEU A N 1
ATOM 2112 C CA . LEU A 1 273 ? 19.803 -6.186 -30.782 1.00 88.88 273 LEU A CA 1
ATOM 2113 C C . LEU A 1 273 ? 20.685 -5.409 -31.772 1.00 88.88 273 LEU A C 1
ATOM 2115 O O . LEU A 1 273 ? 21.247 -6.012 -32.683 1.00 88.88 273 LEU A O 1
ATOM 2119 N N . VAL A 1 274 ? 20.867 -4.101 -31.561 1.00 92.31 274 VAL A N 1
ATOM 2120 C CA . VAL A 1 274 ? 21.724 -3.241 -32.399 1.00 92.31 274 VAL A CA 1
ATOM 2121 C C . VAL A 1 274 ? 23.195 -3.636 -32.253 1.00 92.31 274 VAL A C 1
ATOM 2123 O O . VAL A 1 274 ? 23.895 -3.767 -33.252 1.00 92.31 274 VAL A O 1
ATOM 2126 N N . LYS A 1 275 ? 23.652 -3.911 -31.026 1.00 92.38 275 LYS A N 1
ATOM 2127 C CA . LYS A 1 275 ? 25.014 -4.383 -30.729 1.00 92.38 275 LYS A CA 1
ATOM 2128 C C . LYS A 1 275 ? 25.265 -5.772 -31.324 1.00 92.38 275 LYS A C 1
ATOM 2130 O O . LYS A 1 275 ? 26.291 -5.979 -31.957 1.00 92.38 275 LYS A O 1
ATOM 2135 N N . THR A 1 276 ? 24.301 -6.690 -31.222 1.00 94.31 276 THR A N 1
ATOM 2136 C CA . THR A 1 276 ? 24.381 -8.020 -31.860 1.00 94.31 276 THR A CA 1
ATOM 2137 C C . THR A 1 276 ? 24.450 -7.911 -33.388 1.00 94.31 276 THR A C 1
ATOM 2139 O O . THR A 1 276 ? 25.284 -8.553 -34.021 1.00 94.31 276 THR A O 1
ATOM 2142 N N . TRP A 1 277 ? 23.613 -7.060 -33.990 1.00 95.25 277 TRP A N 1
ATOM 2143 C CA . TRP A 1 277 ? 23.635 -6.769 -35.426 1.00 95.25 277 TRP A CA 1
ATOM 2144 C C . TRP A 1 277 ? 24.976 -6.167 -35.874 1.00 95.25 277 TRP A C 1
ATOM 2146 O O . TRP A 1 277 ? 25.566 -6.647 -36.842 1.00 95.25 277 TRP A O 1
ATOM 2156 N N . GLN A 1 278 ? 25.503 -5.194 -35.124 1.00 94.75 278 GLN A N 1
ATOM 2157 C CA . GLN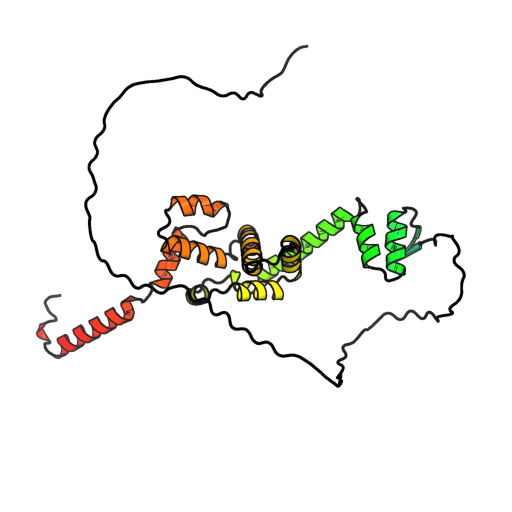 A 1 278 ? 26.817 -4.596 -35.361 1.00 94.75 278 GLN A CA 1
ATOM 2158 C C . GLN A 1 278 ? 27.926 -5.656 -35.313 1.00 94.75 278 GLN A C 1
ATOM 2160 O O . GLN A 1 278 ? 28.693 -5.766 -36.266 1.00 94.75 278 GLN A O 1
ATOM 2165 N N . SER A 1 279 ? 27.982 -6.482 -34.260 1.00 94.25 279 SER A N 1
ATOM 2166 C CA . SER A 1 279 ? 28.965 -7.566 -34.143 1.00 94.25 279 SER A CA 1
ATOM 2167 C C . SER A 1 279 ? 28.879 -8.561 -35.304 1.00 94.25 279 SER A C 1
ATOM 2169 O O . SER A 1 279 ? 29.912 -8.961 -35.835 1.00 94.25 279 SER A O 1
ATOM 2171 N N . ASN A 1 280 ? 27.675 -8.920 -35.760 1.00 93.50 280 ASN A N 1
ATOM 2172 C CA . ASN A 1 280 ? 27.493 -9.813 -36.909 1.00 93.50 280 ASN A CA 1
ATOM 2173 C C . ASN A 1 280 ? 28.020 -9.199 -38.222 1.00 93.50 280 ASN A C 1
ATOM 2175 O O . ASN A 1 280 ? 28.626 -9.903 -39.034 1.00 93.50 280 ASN A O 1
ATOM 2179 N N . ILE A 1 281 ? 27.855 -7.887 -38.420 1.00 92.62 281 ILE A N 1
ATOM 2180 C CA . ILE A 1 281 ? 28.447 -7.172 -39.561 1.00 92.62 281 ILE A CA 1
ATOM 2181 C C . ILE A 1 281 ? 29.974 -7.115 -39.433 1.00 92.62 281 ILE A C 1
ATOM 2183 O O . ILE A 1 281 ? 30.662 -7.495 -40.377 1.00 92.62 281 ILE A O 1
ATOM 2187 N N . THR A 1 282 ? 30.523 -6.730 -38.277 1.00 91.12 282 THR A N 1
ATOM 2188 C CA . THR A 1 282 ? 31.981 -6.689 -38.062 1.00 91.12 282 THR A CA 1
ATOM 2189 C C . THR A 1 282 ? 32.621 -8.059 -38.305 1.00 91.12 282 THR A C 1
ATOM 2191 O O . THR A 1 282 ? 33.621 -8.152 -39.014 1.00 91.12 282 THR A O 1
ATOM 2194 N N . ASN A 1 283 ? 32.006 -9.132 -37.798 1.00 90.00 283 ASN A N 1
ATOM 2195 C CA . ASN A 1 283 ? 32.489 -10.500 -37.983 1.00 90.00 283 ASN A CA 1
ATOM 2196 C C . ASN A 1 283 ? 32.423 -10.952 -39.453 1.00 90.00 283 ASN A C 1
ATOM 2198 O O . ASN A 1 283 ? 33.371 -11.562 -39.943 1.00 90.00 283 ASN A O 1
ATOM 2202 N N . SER A 1 284 ? 31.342 -10.643 -40.182 1.00 87.69 284 SER A N 1
ATOM 2203 C CA . SER A 1 284 ? 31.251 -11.005 -41.608 1.00 87.69 284 SER A CA 1
ATOM 2204 C C . SER A 1 284 ? 32.246 -10.227 -42.479 1.00 87.69 284 SER A C 1
ATOM 2206 O O . SER A 1 284 ? 32.875 -10.819 -43.353 1.00 87.69 284 SER A O 1
ATOM 2208 N N . LEU A 1 285 ? 32.481 -8.941 -42.198 1.00 83.69 285 LEU A N 1
ATOM 2209 C CA . LEU A 1 285 ? 33.500 -8.140 -42.887 1.00 83.69 285 LEU A CA 1
ATOM 2210 C C . LEU A 1 285 ? 34.930 -8.632 -42.601 1.00 83.69 285 LEU A C 1
ATOM 2212 O O . LEU A 1 285 ? 35.738 -8.704 -43.527 1.00 83.69 285 LEU A O 1
ATOM 2216 N N . ALA A 1 286 ? 35.232 -9.032 -41.361 1.00 78.56 286 ALA A N 1
ATOM 2217 C CA . ALA A 1 286 ? 36.531 -9.603 -40.995 1.00 78.56 286 ALA A CA 1
ATOM 2218 C C . ALA A 1 286 ? 36.822 -10.930 -41.723 1.00 78.56 286 ALA A C 1
ATOM 2220 O O . ALA A 1 286 ? 37.954 -11.159 -42.151 1.00 78.56 286 ALA A O 1
ATOM 2221 N N . LEU A 1 287 ? 35.800 -11.774 -41.926 1.00 76.62 287 LEU A N 1
ATOM 2222 C CA . LEU A 1 287 ? 35.903 -13.007 -42.720 1.00 76.62 287 LEU A CA 1
ATOM 2223 C C . LEU A 1 287 ? 36.111 -12.737 -44.220 1.00 76.62 287 LEU A C 1
ATOM 2225 O O . LEU A 1 287 ? 36.797 -13.508 -44.887 1.00 76.62 287 LEU A O 1
ATOM 2229 N N . ILE A 1 288 ? 35.533 -11.656 -44.754 1.00 79.88 288 ILE A N 1
ATOM 2230 C CA . ILE A 1 288 ? 35.650 -11.284 -46.174 1.00 79.88 288 ILE A CA 1
ATOM 2231 C C . ILE A 1 288 ? 37.005 -10.626 -46.483 1.00 79.88 288 ILE A C 1
ATOM 2233 O O . ILE A 1 288 ? 37.531 -10.805 -47.582 1.00 79.88 288 ILE A O 1
ATOM 2237 N N . ASN A 1 289 ? 37.587 -9.861 -45.551 1.00 67.88 289 ASN A N 1
ATOM 2238 C CA . ASN A 1 289 ? 38.843 -9.150 -45.793 1.00 67.88 289 ASN A CA 1
ATOM 2239 C C . ASN A 1 289 ? 39.736 -9.045 -44.534 1.00 67.88 289 ASN A C 1
ATOM 2241 O O . ASN A 1 289 ? 39.679 -8.043 -43.812 1.00 67.88 289 ASN A O 1
ATOM 2245 N N . PRO A 1 290 ? 40.636 -10.022 -44.293 1.00 63.06 290 PRO A N 1
ATOM 2246 C CA . PRO A 1 290 ? 41.456 -10.075 -43.078 1.00 63.06 290 PRO A CA 1
ATOM 2247 C C . PRO A 1 290 ? 42.496 -8.945 -42.950 1.00 63.06 290 PRO A C 1
ATOM 2249 O O . PRO A 1 290 ? 43.132 -8.820 -41.906 1.00 63.06 290 PRO A O 1
ATOM 2252 N N . ARG A 1 291 ? 42.680 -8.088 -43.969 1.00 57.22 291 ARG A N 1
ATOM 2253 C CA . ARG A 1 291 ? 43.592 -6.929 -43.893 1.00 57.22 291 ARG A CA 1
ATOM 2254 C C . ARG A 1 291 ? 43.052 -5.752 -43.073 1.00 57.22 291 ARG A C 1
ATOM 2256 O O . ARG A 1 291 ? 43.833 -4.866 -42.745 1.00 57.22 291 ARG A O 1
ATOM 2263 N N . PHE A 1 292 ? 41.769 -5.736 -42.707 1.00 55.12 292 PHE A N 1
ATOM 2264 C CA . PHE A 1 292 ? 41.192 -4.644 -41.904 1.00 55.12 292 PHE A CA 1
ATOM 2265 C C . PHE A 1 292 ? 41.600 -4.649 -40.419 1.00 55.12 292 PHE A C 1
ATOM 2267 O O . PHE A 1 292 ? 41.360 -3.669 -39.722 1.00 55.12 292 PHE A O 1
ATOM 2274 N N . HIS A 1 293 ? 42.276 -5.695 -39.937 1.00 54.66 293 HIS A N 1
ATOM 2275 C CA . HIS A 1 293 ? 42.675 -5.855 -38.530 1.00 54.66 293 HIS A CA 1
ATOM 2276 C C . HIS A 1 293 ? 43.842 -4.955 -38.050 1.00 54.66 293 HIS A C 1
ATOM 2278 O O . HIS A 1 293 ? 44.396 -5.206 -36.983 1.00 54.66 293 HIS A O 1
ATOM 2284 N N . LEU A 1 294 ? 44.244 -3.945 -38.833 1.00 51.50 294 LEU A N 1
ATOM 2285 C CA . LEU A 1 294 ? 45.480 -3.164 -38.639 1.00 51.50 294 LEU A CA 1
ATOM 2286 C C . LEU A 1 294 ? 45.290 -1.633 -38.570 1.00 51.50 294 LEU A C 1
ATOM 2288 O O . LEU A 1 294 ? 46.284 -0.909 -38.570 1.00 51.50 294 LEU A O 1
ATOM 2292 N N . VAL A 1 295 ? 44.049 -1.124 -38.555 1.00 50.62 295 VAL A N 1
ATOM 2293 C CA . VAL A 1 295 ? 43.762 0.332 -38.633 1.00 50.62 295 VAL A CA 1
ATOM 2294 C C . VAL A 1 295 ? 42.643 0.787 -37.670 1.00 50.62 295 VAL A C 1
ATOM 2296 O O . VAL A 1 295 ? 41.969 1.784 -37.926 1.00 50.62 295 VAL A O 1
ATOM 2299 N N . LEU A 1 296 ? 42.435 0.052 -36.570 1.00 45.22 296 LEU A N 1
ATOM 2300 C CA . LEU A 1 296 ? 41.557 0.389 -35.437 1.00 45.22 296 LEU A CA 1
ATOM 2301 C C . LEU A 1 296 ? 42.216 -0.055 -34.124 1.00 45.22 296 LEU A C 1
ATOM 2303 O O . LEU A 1 296 ? 42.046 0.682 -33.130 1.00 45.22 296 LEU A O 1
#